Protein AF-0000000086879585 (afdb_homodimer)

Organism: NCBI:txid248903

Solvent-accessible surface area (backbone atoms only — not comparable to full-atom values): 12234 Å² total; per-residue (Å²): 100,74,49,76,57,94,94,43,70,36,31,40,49,79,34,54,56,92,83,23,38,37,38,37,36,29,56,63,88,57,48,73,52,59,85,44,55,82,61,56,32,69,33,63,48,52,43,35,37,41,36,41,42,64,34,88,76,28,33,36,30,20,19,40,34,31,33,90,74,50,67,43,73,68,53,48,51,50,52,53,51,52,58,43,67,73,40,95,57,47,86,77,31,58,60,28,26,21,38,31,25,27,44,78,74,51,72,52,72,40,37,66,80,121,99,74,49,76,56,94,95,44,70,36,33,42,48,79,33,55,56,92,84,24,38,38,38,36,37,29,55,62,88,58,48,72,51,58,86,44,55,83,62,55,33,69,33,64,47,52,42,36,37,41,36,40,42,64,33,89,76,29,33,37,31,20,19,41,34,32,32,91,74,49,66,42,72,69,52,46,49,50,51,54,51,52,58,42,66,73,39,94,57,47,87,77,32,59,61,29,26,21,36,33,24,26,44,79,73,51,71,52,73,40,36,67,80,119

Foldseek 3Di:
DWQDDDPDIFDWDWDDDVQKIKIFTAHPVLADDPVCLQPQHDHTRGFWMWIWADDVQAIEIEIEGECVRVVDPVSVVSVVVVVLVVGPRSVRGHYDYDYYYDHDDDDDDDRNPD/DWQDDDPDIFDWDWDDDVQKIKIFTAHPVQADDPVCLQPQHDHTRGFWMWIWADDVQAIEIEIEGECVRVVDPVSVVSVVVVVLVVGPRSVRGHYDYDYYYDHDDDDDDDRNPD

Sequence (228 aa):
MRFEYQNFSCDVDVFRRDLDIVVRFYDGSREPAEEEIVNLVIADPGYGYLMLKFKGDAALLSGFLDESVFASDEMVEAAIDFIEHLSPYSQSVYMPYHVARFRQTSYVEYNGEYMRFEYQNFSCDVDVFRRDLDIVVRFYDGSREPAEEEIVNLVIADPGYGYLMLKFKGDAALLSGFLDESVFASDEMVEAAIDFIEHLSPYSQSVYMPYHVARFRQTSYVEYNGEY

Secondary structure (DSSP, 8-state):
-EEEETTEEEEEEEEEETTEEEEEEE-GGGSPPGGGTTTT------SEEEEEEEETTEEEEEEEEETTTS-SHHHHHHHHHHHHTT-TTGGGSB--EEEEEEEEEEEEEE-S--/-EEEETTEEEEEEEEEETTEEEEEEE-GGGSPPGGGTTTT------SEEEEEEEETTEEEEEEEEETTTS-SHHHHHHHHHHHHTT-TTGGGSB--EEEEEEEEEEEEEE-S--

Nearest PDB structures (foldseek):
  6qfj-assembly4_D  TM=4.943E-01  e=4.032E-01  Desulfamplus magnetovallimortis
  5cuk-assembly1_A  TM=5.276E-01  e=3.783E-01  Pseudomonas aeruginosa PAO1
  5hok-assembly1_D-2  TM=5.417E-01  e=6.297E-01  Magnetospira sp. QH-2
  5ho5-assembly1_B  TM=5.101E-01  e=9.228E-01  Magnetospira sp. QH-2
  8hhj-assembly1_A  TM=5.065E-01  e=1.536E+00  Neisseria meningitidis

pLDDT: mean 91.63, std 9.18, range [48.09, 98.81]

Structure (mmCIF, N/CA/C/O backbone):
data_AF-0000000086879585-model_v1
#
loop_
_entity.id
_entity.type
_entity.pdbx_description
1 polymer 'Uncharacterized protein'
#
loop_
_atom_site.group_PDB
_atom_site.id
_atom_site.type_symbol
_atom_site.label_atom_id
_atom_site.label_alt_id
_atom_site.label_comp_id
_atom_site.label_asym_id
_atom_site.label_entity_id
_atom_site.label_seq_id
_atom_site.pdbx_PDB_ins_code
_atom_site.Cartn_x
_atom_site.Cartn_y
_atom_site.Cartn_z
_atom_site.occupancy
_atom_site.B_iso_or_equiv
_atom_site.auth_seq_id
_atom_site.auth_comp_id
_atom_site.auth_asym_id
_atom_site.auth_atom_id
_atom_site.pdbx_PDB_model_num
ATOM 1 N N . MET A 1 1 ? -14.367 3 -7.406 1 91.25 1 MET A N 1
ATOM 2 C CA . MET A 1 1 ? -14.617 1.566 -7.531 1 91.25 1 MET A CA 1
ATOM 3 C C . MET A 1 1 ? -14.75 0.915 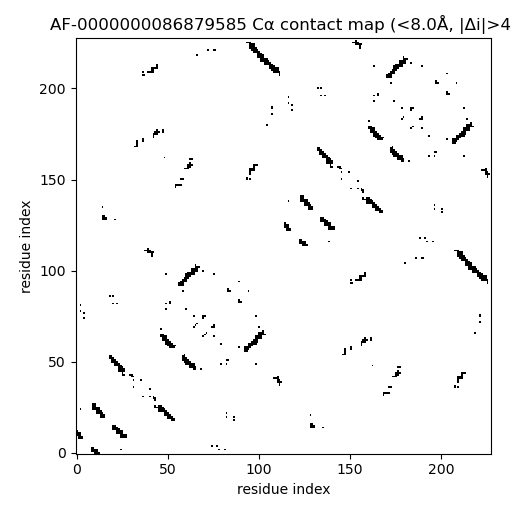-6.156 1 91.25 1 MET A C 1
ATOM 5 O O . MET A 1 1 ? -14.312 1.479 -5.152 1 91.25 1 MET A O 1
ATOM 9 N N . ARG A 1 2 ? -15.484 -0.318 -6.137 1 95.75 2 ARG A N 1
ATOM 10 C CA . ARG A 1 2 ? -15.711 -0.951 -4.844 1 95.75 2 ARG A CA 1
ATOM 11 C C . ARG A 1 2 ? -15.312 -2.422 -4.875 1 95.75 2 ARG A C 1
ATOM 13 O O . ARG A 1 2 ? -15.453 -3.09 -5.902 1 95.75 2 ARG A O 1
ATOM 20 N N . PHE A 1 3 ? -14.711 -2.814 -3.779 1 98 3 PHE A N 1
ATOM 21 C CA . PHE A 1 3 ? -14.5 -4.23 -3.51 1 98 3 PHE A CA 1
ATOM 22 C C . PHE A 1 3 ? -15.617 -4.789 -2.629 1 98 3 PHE A C 1
ATOM 24 O O . PHE A 1 3 ? -15.953 -4.195 -1.601 1 98 3 PHE A O 1
ATOM 31 N N . GLU A 1 4 ? -16.141 -5.867 -3.119 1 97.12 4 GLU A N 1
ATOM 32 C CA . GLU A 1 4 ? -17.219 -6.512 -2.373 1 97.12 4 GLU A CA 1
ATOM 33 C C . GLU A 1 4 ? -16.891 -7.98 -2.096 1 97.12 4 GLU A C 1
ATOM 35 O O . GLU A 1 4 ? -16.391 -8.688 -2.975 1 97.12 4 GLU A O 1
ATOM 40 N N . TYR A 1 5 ? -17.125 -8.344 -0.866 1 97.19 5 TYR A N 1
ATOM 41 C CA . TYR A 1 5 ? -16.984 -9.734 -0.439 1 97.19 5 TYR A CA 1
ATOM 42 C C . TYR A 1 5 ? -18.016 -10.078 0.631 1 97.19 5 TYR A C 1
ATOM 44 O O . TYR A 1 5 ? -17.922 -9.602 1.765 1 97.19 5 TYR A O 1
ATOM 52 N N . GLN A 1 6 ? -19.016 -10.953 0.262 1 95.81 6 GLN A N 1
ATOM 53 C CA . GLN A 1 6 ? -20.125 -11.297 1.146 1 95.81 6 GLN A CA 1
ATOM 54 C C . GLN A 1 6 ? -20.797 -10.039 1.694 1 95.81 6 GLN A C 1
ATOM 56 O O . GLN A 1 6 ? -21.266 -9.195 0.929 1 95.81 6 GLN A O 1
ATOM 61 N N . ASN A 1 7 ? -20.75 -9.695 3.043 1 93.75 7 ASN A N 1
ATOM 62 C CA . ASN A 1 7 ? -21.438 -8.555 3.627 1 93.75 7 ASN A CA 1
ATOM 63 C C . ASN A 1 7 ? -20.484 -7.375 3.844 1 93.75 7 ASN A C 1
ATOM 65 O O . ASN A 1 7 ? -20.844 -6.402 4.516 1 93.75 7 ASN A O 1
ATOM 69 N N . PHE A 1 8 ? -19.391 -7.492 3.332 1 96.69 8 PHE A N 1
ATOM 70 C CA . PHE A 1 8 ? -18.406 -6.422 3.473 1 96.69 8 PHE A CA 1
ATOM 71 C C . PHE A 1 8 ? -18.188 -5.719 2.141 1 96.69 8 PHE A C 1
ATOM 73 O O . PHE A 1 8 ? -18.203 -6.355 1.085 1 96.69 8 PHE A O 1
ATOM 80 N N . SER A 1 9 ? -18.031 -4.457 2.189 1 96.75 9 SER A N 1
ATOM 81 C CA . SER A 1 9 ? -17.641 -3.674 1.021 1 96.75 9 SER A CA 1
ATOM 82 C C . SER A 1 9 ? -16.75 -2.498 1.415 1 96.75 9 SER A C 1
ATOM 84 O O . SER A 1 9 ? -16.875 -1.968 2.521 1 96.75 9 SER A O 1
ATOM 86 N N . CYS A 1 10 ? -15.875 -2.16 0.575 1 97.56 10 CYS A N 1
ATOM 87 C CA . CYS A 1 10 ? -15.039 -0.984 0.81 1 97.56 10 CYS A CA 1
ATOM 88 C C . CYS A 1 10 ? -14.672 -0.306 -0.504 1 97.56 10 CYS A C 1
ATOM 90 O O . CYS A 1 10 ? -14.938 -0.845 -1.581 1 97.56 10 CYS A O 1
ATOM 92 N N . ASP A 1 11 ? -14.195 0.894 -0.412 1 97.69 11 ASP A N 1
ATOM 93 C CA . ASP A 1 11 ? -13.75 1.644 -1.584 1 97.69 11 ASP A CA 1
ATOM 94 C C . ASP A 1 11 ? -12.359 1.195 -2.031 1 97.69 11 ASP A C 1
ATOM 96 O O . ASP A 1 11 ? -11.602 0.64 -1.238 1 97.69 11 ASP A O 1
ATOM 100 N N . VAL A 1 12 ? -12.062 1.389 -3.322 1 97.25 12 VAL A N 1
ATOM 101 C CA . VAL A 1 12 ? -10.773 1.009 -3.881 1 97.25 12 VAL A CA 1
ATOM 102 C C . VAL A 1 12 ? -10.219 2.15 -4.734 1 97.25 12 VAL A C 1
ATOM 104 O O . VAL A 1 12 ? -10.93 2.703 -5.578 1 97.25 12 VAL A O 1
ATOM 107 N N . ASP A 1 13 ? -8.953 2.562 -4.445 1 96.69 13 ASP A N 1
ATOM 108 C CA . ASP A 1 13 ? -8.188 3.404 -5.359 1 96.69 13 ASP A CA 1
ATOM 109 C C . ASP A 1 13 ? -7.32 2.559 -6.285 1 96.69 13 ASP A C 1
ATOM 111 O O . ASP A 1 13 ? -6.641 1.634 -5.836 1 96.69 13 ASP A O 1
ATOM 115 N N . VAL A 1 14 ? -7.359 2.93 -7.551 1 97.25 14 VAL A N 1
ATOM 116 C CA . VAL A 1 14 ? -6.566 2.186 -8.523 1 97.25 14 VAL A CA 1
ATOM 117 C C . VAL A 1 14 ? -5.539 3.111 -9.172 1 97.25 14 VAL A C 1
ATOM 119 O O . VAL A 1 14 ? -5.895 4.176 -9.68 1 97.25 14 VAL A O 1
ATOM 122 N N . PHE A 1 15 ? -4.344 2.703 -9.109 1 97.31 15 PHE A N 1
ATOM 123 C CA . PHE A 1 15 ? -3.246 3.396 -9.773 1 97.31 15 PHE A CA 1
ATOM 124 C C . PHE A 1 15 ? -2.586 2.496 -10.812 1 97.31 15 PHE A C 1
ATOM 126 O O . PHE A 1 15 ? -2.4 1.3 -10.578 1 97.31 15 PHE A O 1
ATOM 133 N N . ARG A 1 16 ? -2.213 3.15 -11.891 1 95.56 16 ARG A N 1
ATOM 134 C CA . ARG A 1 16 ? -1.581 2.381 -12.961 1 95.56 16 ARG A CA 1
ATOM 135 C C . ARG A 1 16 ? -0.298 3.055 -13.43 1 95.56 16 ARG A C 1
ATOM 137 O O . ARG A 1 16 ? -0.222 4.285 -13.492 1 95.56 16 ARG A O 1
ATOM 144 N N . ARG A 1 17 ? 0.687 2.281 -13.742 1 94.81 17 ARG A N 1
ATOM 145 C CA . ARG A 1 17 ? 1.928 2.656 -14.414 1 94.81 17 ARG A CA 1
ATOM 146 C C . ARG A 1 17 ? 2.334 1.604 -15.445 1 94.81 17 ARG A C 1
ATOM 148 O O . ARG A 1 17 ? 2.791 0.518 -15.078 1 94.81 17 ARG A O 1
ATOM 155 N N . ASP A 1 18 ? 2.143 1.931 -16.75 1 92.62 18 ASP A N 1
ATOM 156 C CA . ASP A 1 18 ? 2.275 0.929 -17.797 1 92.62 18 ASP A CA 1
ATOM 157 C C . ASP A 1 18 ? 1.308 -0.232 -17.578 1 92.62 18 ASP A C 1
ATOM 159 O O . ASP A 1 18 ? 0.091 -0.036 -17.547 1 92.62 18 ASP A O 1
ATOM 163 N N . LEU A 1 19 ? 1.854 -1.413 -17.328 1 93.69 19 LEU A N 1
ATOM 164 C CA . LEU A 1 19 ? 0.992 -2.574 -17.125 1 93.69 19 LEU A CA 1
ATOM 165 C C . LEU A 1 19 ? 0.784 -2.842 -15.641 1 93.69 19 LEU A C 1
ATOM 167 O O . LEU A 1 19 ? -0.099 -3.615 -15.258 1 93.69 19 LEU A O 1
ATOM 171 N N . ASP A 1 20 ? 1.552 -2.178 -14.82 1 95.69 20 ASP A N 1
ATOM 172 C CA . ASP A 1 20 ? 1.486 -2.416 -13.383 1 95.69 20 ASP A CA 1
ATOM 173 C C . ASP A 1 20 ? 0.256 -1.751 -12.773 1 95.69 20 ASP A C 1
ATOM 175 O O . ASP A 1 20 ? -0.184 -0.699 -13.234 1 95.69 20 ASP A O 1
ATOM 179 N N . ILE A 1 21 ? -0.26 -2.396 -11.719 1 96.94 21 ILE A N 1
ATOM 180 C CA . ILE A 1 21 ? -1.444 -1.887 -11.039 1 96.94 21 ILE A CA 1
ATOM 181 C C . ILE A 1 21 ? -1.221 -1.909 -9.531 1 96.94 21 ILE A C 1
ATOM 183 O O . ILE A 1 21 ? -0.682 -2.879 -8.992 1 96.94 21 ILE A O 1
ATOM 187 N N . VAL A 1 22 ? -1.564 -0.857 -8.906 1 97.44 22 VAL A N 1
ATOM 188 C CA . VAL A 1 22 ? -1.643 -0.825 -7.453 1 97.44 22 VAL A CA 1
ATOM 189 C C . VAL A 1 22 ? -3.064 -0.477 -7.016 1 97.44 22 VAL A C 1
ATOM 191 O O . VAL A 1 22 ? -3.684 0.437 -7.566 1 97.44 22 VAL A O 1
ATOM 194 N N . VAL A 1 23 ? -3.525 -1.21 -6.027 1 97.69 23 VAL A N 1
ATOM 195 C CA . VAL A 1 23 ? -4.844 -0.909 -5.477 1 97.69 23 VAL A CA 1
ATOM 196 C C . VAL A 1 23 ? -4.73 -0.653 -3.975 1 97.69 23 VAL A C 1
ATOM 198 O O . VAL A 1 23 ? -3.967 -1.329 -3.279 1 97.69 23 VAL A O 1
ATOM 201 N N . ARG A 1 24 ? -5.406 0.315 -3.549 1 97.69 24 ARG A N 1
ATOM 202 C CA . ARG A 1 24 ? -5.574 0.612 -2.129 1 97.69 24 ARG A CA 1
ATOM 203 C C . ARG A 1 24 ? -7.02 0.38 -1.689 1 97.69 24 ARG A C 1
ATOM 205 O O . ARG A 1 24 ? -7.953 0.863 -2.33 1 97.69 24 ARG A O 1
ATOM 212 N N . PHE A 1 25 ? -7.16 -0.385 -0.63 1 98.38 25 PHE A N 1
ATOM 213 C CA . PHE A 1 25 ? -8.469 -0.623 -0.04 1 98.38 25 PHE A CA 1
ATOM 214 C C . PHE A 1 25 ? -8.711 0.312 1.14 1 98.38 25 PHE A C 1
ATOM 216 O O . PHE A 1 25 ? -7.867 0.427 2.029 1 98.38 25 PHE A O 1
ATOM 223 N N . TYR A 1 26 ? -9.891 0.965 1.112 1 97.06 26 TYR A N 1
ATOM 224 C CA . TYR A 1 26 ? -10.125 1.935 2.178 1 97.06 26 TYR A CA 1
ATOM 225 C C . TYR A 1 26 ? -11.609 2.217 2.344 1 97.06 26 TYR A C 1
ATOM 227 O O . TYR A 1 26 ? -12.43 1.772 1.532 1 97.06 26 TYR A O 1
ATOM 235 N N . ASP A 1 27 ? -11.922 2.818 3.406 1 95.25 27 ASP A N 1
ATOM 236 C CA . ASP A 1 27 ? -13.281 3.289 3.654 1 95.25 27 ASP A CA 1
ATOM 237 C C . ASP A 1 27 ? -13.43 4.762 3.275 1 95.25 27 ASP A C 1
ATOM 239 O O . ASP A 1 27 ? -13.031 5.645 4.035 1 95.25 27 ASP A O 1
ATOM 243 N N . GLY A 1 28 ? -14.023 5 2.172 1 91.88 28 GLY A N 1
ATOM 244 C CA . GLY A 1 28 ? -14.188 6.355 1.671 1 91.88 28 GLY A CA 1
ATOM 245 C C . GLY A 1 28 ? -15 7.238 2.598 1 91.88 28 GLY A C 1
ATOM 246 O O . GLY A 1 28 ? -14.852 8.461 2.592 1 91.88 28 GLY A O 1
ATOM 247 N N . SER A 1 29 ? -15.812 6.633 3.342 1 89.75 29 SER A N 1
ATOM 248 C CA . SER A 1 29 ? -16.641 7.41 4.258 1 89.75 29 SER A CA 1
ATOM 249 C C . SER A 1 29 ? -15.812 7.973 5.41 1 89.75 29 SER A C 1
ATOM 251 O O . SER A 1 29 ? -16.25 8.906 6.094 1 89.75 29 SER A O 1
ATOM 253 N N . ARG A 1 30 ? -14.648 7.441 5.617 1 88.25 30 ARG A N 1
ATOM 254 C CA . ARG A 1 30 ? -13.773 7.898 6.691 1 88.25 30 ARG A CA 1
ATOM 255 C C . ARG A 1 30 ? -12.766 8.93 6.184 1 88.25 30 ARG A C 1
ATOM 257 O O . ARG A 1 30 ? -11.969 9.461 6.957 1 88.25 30 ARG A O 1
ATOM 264 N N . GLU A 1 31 ? -12.797 9.102 4.941 1 87.19 31 GLU A N 1
ATOM 265 C CA . GLU A 1 31 ? -11.914 10.117 4.375 1 87.19 31 GLU A CA 1
ATOM 266 C C . GLU A 1 31 ? -12.586 11.492 4.383 1 87.19 31 GLU A C 1
ATOM 268 O O . GLU A 1 31 ? -13.641 11.672 3.773 1 87.19 31 GLU A O 1
ATOM 273 N N . PRO A 1 32 ? -11.93 12.305 5.043 1 84.88 32 PRO A N 1
ATOM 274 C CA . PRO A 1 32 ? -12.539 13.633 5.148 1 84.88 32 PRO A CA 1
ATOM 275 C C . PRO A 1 32 ? -12.641 14.344 3.803 1 84.88 32 PRO A C 1
ATOM 277 O O . PRO A 1 32 ? -11.766 14.188 2.949 1 84.88 32 PRO A O 1
ATOM 280 N N . ALA A 1 33 ? -13.758 15.211 3.738 1 83.25 33 ALA A N 1
ATOM 281 C CA . ALA A 1 33 ? -13.891 16.109 2.594 1 83.25 33 ALA A CA 1
ATOM 282 C C . ALA A 1 33 ? -12.953 17.312 2.725 1 83.25 33 ALA A C 1
ATOM 284 O O . ALA A 1 33 ? -12.414 17.578 3.803 1 83.25 33 ALA A O 1
ATOM 285 N N . GLU A 1 34 ? -12.734 17.859 1.568 1 80.38 34 GLU A N 1
ATOM 286 C CA . GLU A 1 34 ? -11.828 19 1.544 1 80.38 34 GLU A CA 1
ATOM 287 C C . GLU A 1 34 ? -12.156 19.984 2.66 1 80.38 34 GLU A C 1
ATOM 289 O O . GLU A 1 34 ? -11.258 20.438 3.375 1 80.38 34 GLU A O 1
ATOM 294 N N . GLU A 1 35 ? -13.312 20.281 2.859 1 79.25 35 GLU A N 1
ATOM 295 C CA . GLU A 1 35 ? -13.758 21.312 3.799 1 79.25 35 GLU A CA 1
ATOM 296 C C . GLU A 1 35 ? -13.531 20.859 5.242 1 79.25 35 GLU A C 1
ATOM 298 O O . GLU A 1 35 ? -13.484 21.703 6.148 1 79.25 35 GLU A O 1
ATOM 303 N N . GLU A 1 36 ? -13.289 19.594 5.445 1 79.25 36 GLU A N 1
ATOM 304 C CA . GLU A 1 36 ? -13.141 19.062 6.793 1 79.25 36 GLU A CA 1
ATOM 305 C C . GLU A 1 36 ? -11.664 18.953 7.18 1 79.25 36 GLU A C 1
ATOM 307 O O . GLU A 1 36 ? -11.336 18.797 8.359 1 79.25 36 GLU A O 1
ATOM 312 N N . ILE A 1 37 ? -10.812 18.984 6.266 1 76.75 37 ILE A N 1
ATOM 313 C CA . ILE A 1 37 ? -9.398 18.75 6.512 1 76.75 37 ILE A CA 1
ATOM 314 C C . ILE A 1 37 ? -8.82 19.891 7.344 1 76.75 37 ILE A C 1
ATOM 316 O O . ILE A 1 37 ? -7.891 19.672 8.133 1 76.75 37 ILE A O 1
ATOM 320 N N . VAL A 1 38 ? -9.461 20.953 7.512 1 67.56 38 VAL A N 1
ATOM 321 C CA . VAL A 1 38 ? -8.977 22.062 8.312 1 67.56 38 VAL A CA 1
ATOM 322 C C . VAL A 1 38 ? -9.297 21.828 9.781 1 67.56 38 VAL A C 1
ATOM 324 O O . VAL A 1 38 ? -8.758 22.5 10.664 1 67.56 38 VAL A O 1
ATOM 327 N N . ASN A 1 39 ? -9.961 20.719 10.094 1 67.31 39 ASN A N 1
ATOM 328 C CA . ASN A 1 39 ? -10.453 20.469 11.445 1 67.31 39 ASN A CA 1
ATOM 329 C C . ASN A 1 39 ? -9.773 19.25 12.07 1 67.31 39 ASN A C 1
ATOM 331 O O . ASN A 1 39 ? -10.445 18.375 12.617 1 67.31 39 ASN A O 1
ATOM 335 N N . LEU A 1 40 ? -8.609 19.141 12.273 1 65.25 40 LEU A N 1
ATOM 336 C CA . LEU A 1 40 ? -7.898 18.094 12.984 1 65.25 40 LEU A CA 1
ATOM 337 C C . LEU A 1 40 ? -8.297 16.719 12.461 1 65.25 40 LEU A C 1
ATOM 339 O O . LEU A 1 40 ? -8.836 15.891 13.203 1 65.25 40 LEU A O 1
ATOM 343 N N . VAL A 1 41 ? -8.055 16.562 11.398 1 73.5 41 VAL A N 1
ATOM 344 C CA . VAL A 1 41 ? -8.547 15.312 10.805 1 73.5 41 VAL A CA 1
ATOM 345 C C . VAL A 1 41 ? -7.484 14.227 10.93 1 73.5 41 VAL A C 1
ATOM 347 O O . VAL A 1 41 ? -6.293 14.523 11.039 1 73.5 41 VAL A O 1
ATOM 350 N N . ILE A 1 42 ? -8.039 13.031 11.117 1 79.88 42 ILE A N 1
ATOM 351 C CA . ILE A 1 42 ? -7.203 11.836 11.055 1 79.88 42 ILE A CA 1
ATOM 352 C C . ILE A 1 42 ? -7.277 11.227 9.656 1 79.88 42 ILE A C 1
ATOM 354 O O . ILE A 1 42 ? -8.359 10.891 9.172 1 79.88 42 ILE A O 1
ATOM 358 N N . ALA A 1 43 ? -6.156 11.328 9.023 1 87.31 43 ALA A N 1
ATOM 359 C CA . ALA A 1 43 ? -6.09 10.641 7.734 1 87.31 43 ALA A CA 1
ATOM 360 C C . ALA A 1 43 ? -6.199 9.125 7.918 1 87.31 43 ALA A C 1
ATOM 362 O O . ALA A 1 43 ? -5.438 8.531 8.68 1 87.31 43 ALA A O 1
ATOM 363 N N . ASP A 1 44 ? -7.168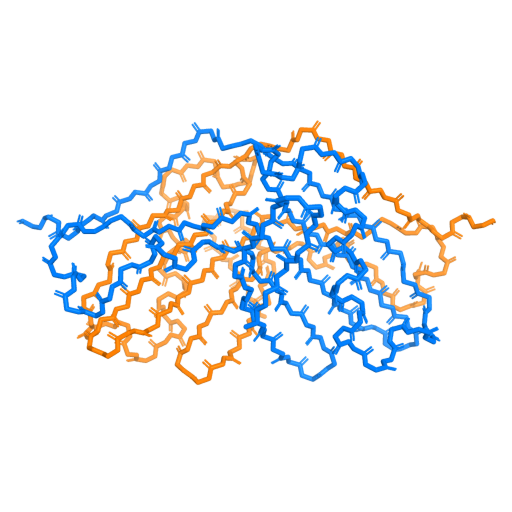 8.508 7.273 1 88.56 44 ASP A N 1
ATOM 364 C CA . ASP A 1 44 ? -7.371 7.066 7.367 1 88.56 44 ASP A CA 1
ATOM 365 C C . ASP A 1 44 ? -6.426 6.316 6.426 1 88.56 44 ASP A C 1
ATOM 367 O O . ASP A 1 44 ? -6.48 6.5 5.211 1 88.56 44 ASP A O 1
ATOM 371 N N . PRO A 1 45 ? -5.582 5.469 6.988 1 93.56 45 PRO A N 1
ATOM 372 C CA . PRO A 1 45 ? -4.641 4.758 6.117 1 93.56 45 PRO A CA 1
ATOM 373 C C . PRO A 1 45 ? -5.316 3.678 5.277 1 93.56 45 PRO A C 1
ATOM 375 O O . PRO A 1 45 ? -4.719 3.166 4.328 1 93.56 45 PRO A O 1
ATOM 378 N N . GLY A 1 46 ? -6.559 3.346 5.625 1 96.31 46 GLY A N 1
ATOM 379 C CA . GLY A 1 46 ? -7.254 2.307 4.887 1 96.31 46 GLY A CA 1
ATOM 380 C C . GLY A 1 46 ? -6.992 0.912 5.426 1 96.31 46 GLY A C 1
ATOM 381 O O . GLY A 1 46 ? -6.797 0.732 6.629 1 96.31 46 GLY A O 1
ATOM 382 N N . TYR A 1 47 ? -7.109 -0.051 4.445 1 98.19 47 TYR A N 1
ATOM 383 C CA . TYR A 1 47 ? -7.086 -1.441 4.887 1 98.19 47 TYR A CA 1
ATOM 384 C C . TYR A 1 47 ? -5.902 -2.18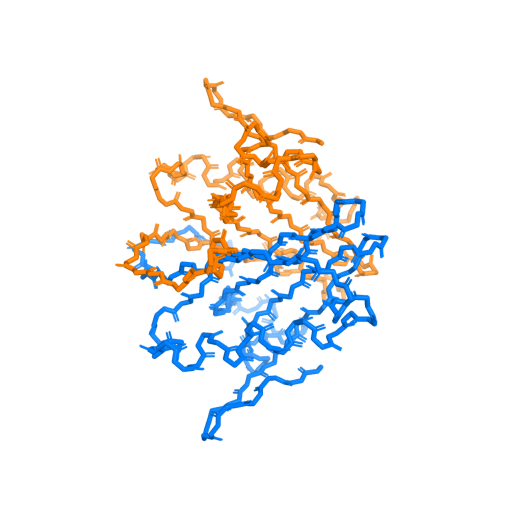8 4.281 1 98.19 47 TYR A C 1
ATOM 386 O O . TYR A 1 47 ? -5.75 -3.393 4.488 1 98.19 47 TYR A O 1
ATOM 394 N N . GLY A 1 48 ? -5.129 -1.526 3.514 1 98.12 48 GLY A N 1
ATOM 395 C CA . GLY A 1 48 ? -3.998 -2.182 2.877 1 98.12 48 GLY A CA 1
ATOM 396 C C . GLY A 1 48 ? -3.943 -1.952 1.378 1 98.12 48 GLY A C 1
ATOM 397 O O . GLY A 1 48 ? -4.648 -1.09 0.85 1 98.12 48 GLY A O 1
ATOM 398 N N . TYR A 1 49 ? -3.018 -2.664 0.751 1 98.19 49 TYR A N 1
ATOM 399 C CA . TYR A 1 49 ? -2.842 -2.484 -0.686 1 98.19 49 TYR A CA 1
ATOM 400 C C . TYR A 1 49 ? -2.365 -3.775 -1.342 1 98.19 49 TYR A C 1
ATOM 402 O O . TYR A 1 49 ? -1.824 -4.656 -0.67 1 98.19 49 TYR A O 1
ATOM 410 N N . LEU A 1 50 ? -2.547 -3.873 -2.572 1 98.31 50 LEU A N 1
ATOM 411 C CA . LEU A 1 50 ? -2 -4.922 -3.426 1 98.31 50 LEU A CA 1
ATOM 412 C C . LEU A 1 50 ? -1.326 -4.324 -4.656 1 98.31 50 LEU A C 1
ATOM 414 O O . LEU A 1 50 ? -1.769 -3.297 -5.176 1 98.31 50 LEU A O 1
ATOM 418 N N . MET A 1 51 ? -0.286 -4.988 -5.086 1 97.19 51 MET A N 1
ATOM 419 C CA . MET A 1 51 ? 0.435 -4.574 -6.285 1 97.19 51 MET A CA 1
ATOM 420 C C . MET A 1 51 ? 0.56 -5.734 -7.273 1 97.19 51 MET A C 1
ATOM 422 O O . MET A 1 51 ? 0.956 -6.836 -6.895 1 97.19 51 MET A O 1
ATOM 426 N N . LEU A 1 52 ? 0.11 -5.484 -8.438 1 96.25 52 LEU A N 1
ATOM 427 C CA . LEU A 1 52 ? 0.349 -6.367 -9.578 1 96.25 52 LEU A CA 1
ATOM 428 C C . LEU A 1 52 ? 1.446 -5.809 -10.477 1 96.25 52 LEU A C 1
ATOM 430 O O . LEU A 1 52 ? 1.262 -4.77 -11.109 1 96.25 52 LEU A O 1
ATOM 434 N N . LYS A 1 53 ? 2.564 -6.469 -10.539 1 93.62 53 LYS A N 1
ATOM 435 C CA . LYS A 1 53 ? 3.729 -6.012 -11.297 1 93.62 53 LYS A CA 1
ATOM 436 C C . LYS A 1 53 ? 4.047 -6.973 -12.438 1 93.62 53 LYS A C 1
ATOM 438 O O . LYS A 1 53 ? 4.359 -8.141 -12.211 1 93.62 53 LYS A O 1
ATOM 443 N N . PHE A 1 54 ? 4.043 -6.488 -13.617 1 92.5 54 PHE A N 1
ATOM 444 C CA . PHE A 1 54 ? 4.316 -7.32 -14.781 1 92.5 54 PHE A CA 1
ATOM 445 C C . PHE A 1 54 ? 5.805 -7.344 -15.094 1 92.5 54 PHE A C 1
ATOM 447 O O . PHE A 1 54 ? 6.484 -6.32 -14.992 1 92.5 54 PHE A O 1
ATOM 454 N N . LYS A 1 55 ? 6.215 -8.422 -15.352 1 89.75 55 LYS A N 1
ATOM 455 C CA . LYS A 1 55 ? 7.586 -8.68 -15.773 1 89.75 55 LYS A CA 1
ATOM 456 C C . LYS A 1 55 ? 7.621 -9.555 -17.016 1 89.75 55 LYS A C 1
ATOM 458 O O . LYS A 1 55 ? 7.742 -10.781 -16.922 1 89.75 55 LYS A O 1
ATOM 463 N N . GLY A 1 56 ? 7.66 -8.914 -18.203 1 85.12 56 GLY A N 1
ATOM 464 C CA . GLY A 1 56 ? 7.574 -9.688 -19.438 1 85.12 56 GLY A CA 1
ATOM 465 C C . GLY A 1 56 ? 6.289 -10.484 -19.547 1 85.12 56 GLY A C 1
ATOM 466 O O . GLY A 1 56 ? 5.195 -9.922 -19.453 1 85.12 56 GLY A O 1
ATOM 467 N N . ASP A 1 57 ? 6.469 -11.836 -19.625 1 84.75 57 ASP A N 1
ATOM 468 C CA . ASP A 1 57 ? 5.312 -12.719 -19.781 1 84.75 57 ASP A CA 1
ATOM 469 C C . ASP A 1 57 ? 4.852 -13.266 -18.438 1 84.75 57 ASP A C 1
ATOM 471 O O . ASP A 1 57 ? 4.117 -14.258 -18.391 1 84.75 57 ASP A O 1
ATOM 475 N N . ALA A 1 58 ? 5.328 -12.664 -17.438 1 89 58 ALA A N 1
ATOM 476 C CA . ALA A 1 58 ? 4.91 -13.047 -16.078 1 89 58 ALA A CA 1
ATOM 477 C C . ALA A 1 58 ? 4.523 -11.82 -15.266 1 89 58 ALA A C 1
ATOM 479 O O . ALA A 1 58 ? 4.664 -10.688 -15.727 1 89 58 ALA A O 1
ATOM 480 N N . ALA A 1 59 ? 3.955 -12.094 -14.164 1 91.62 59 ALA A N 1
ATOM 481 C CA . ALA A 1 59 ? 3.615 -11.023 -13.234 1 91.62 59 ALA A CA 1
ATOM 482 C C . ALA A 1 59 ? 3.762 -11.484 -11.789 1 91.62 59 ALA A C 1
ATOM 484 O O . ALA A 1 59 ? 3.773 -12.688 -11.508 1 91.62 59 ALA A O 1
ATOM 485 N N . LEU A 1 60 ? 3.996 -10.562 -10.938 1 93.44 60 LEU A N 1
ATOM 486 C CA . LEU A 1 60 ? 4.035 -10.797 -9.5 1 93.44 60 LEU A CA 1
ATOM 487 C C . LEU A 1 60 ? 2.943 -10.008 -8.789 1 93.44 60 LEU A C 1
ATOM 489 O O . LEU A 1 60 ? 2.771 -8.812 -9.039 1 93.44 60 LEU A O 1
ATOM 493 N N . LEU A 1 61 ? 2.172 -10.719 -7.961 1 95.25 61 LEU A N 1
ATOM 494 C CA . LEU A 1 61 ? 1.166 -10.055 -7.141 1 95.25 61 LEU A CA 1
ATOM 495 C C . LEU A 1 61 ? 1.527 -10.141 -5.664 1 95.25 61 LEU A C 1
ATOM 497 O O . LEU A 1 61 ? 1.814 -11.227 -5.152 1 95.25 61 LEU A O 1
ATOM 501 N N . SER A 1 62 ? 1.628 -9.023 -5.016 1 96.62 62 SER A N 1
ATOM 502 C CA . SER A 1 62 ? 1.975 -8.992 -3.598 1 96.62 62 SER A CA 1
ATOM 503 C C . SER A 1 62 ? 1.34 -7.789 -2.902 1 96.62 62 SER A C 1
ATOM 505 O O . SER A 1 62 ? 0.729 -6.941 -3.553 1 96.62 62 SER A O 1
ATOM 507 N N . GLY A 1 63 ? 1.396 -7.812 -1.591 1 97.94 63 GLY A N 1
ATOM 508 C CA . GLY A 1 63 ? 0.883 -6.684 -0.829 1 97.94 63 GLY A CA 1
ATOM 509 C C . GLY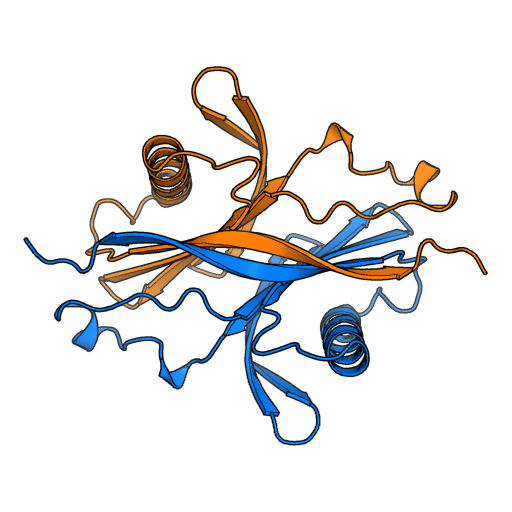 A 1 63 ? 0.551 -7.035 0.608 1 97.94 63 GLY A C 1
ATOM 510 O O . GLY A 1 63 ? 0.891 -8.125 1.081 1 97.94 63 GLY A O 1
ATOM 511 N N . PHE A 1 64 ? -0.015 -6.059 1.305 1 98.69 64 PHE A N 1
ATOM 512 C CA . PHE A 1 64 ? -0.386 -6.172 2.711 1 98.69 64 PHE A CA 1
ATOM 513 C C . PHE A 1 64 ? -1.853 -5.809 2.914 1 98.69 64 PHE A C 1
ATOM 515 O O . PHE A 1 64 ? -2.322 -4.793 2.402 1 98.69 64 PHE A O 1
ATOM 522 N N . LEU A 1 65 ? -2.504 -6.629 3.676 1 98.81 65 LEU A N 1
ATOM 523 C CA . LEU A 1 65 ? -3.898 -6.363 4.008 1 98.81 65 LEU A CA 1
ATOM 524 C C . LEU A 1 65 ? -4.125 -6.438 5.512 1 98.81 65 LEU A C 1
ATOM 526 O O . LEU A 1 65 ? -3.6 -7.332 6.18 1 98.81 65 LEU A O 1
ATOM 530 N N . ASP A 1 66 ? -4.852 -5.523 6.031 1 98.62 66 ASP A N 1
ATOM 531 C CA . ASP A 1 66 ? -5.168 -5.465 7.457 1 98.62 66 ASP A CA 1
ATOM 532 C C . ASP A 1 66 ? -5.988 -6.676 7.887 1 98.62 66 ASP A C 1
ATOM 534 O O . ASP A 1 66 ? -7.094 -6.895 7.387 1 98.62 66 ASP A O 1
ATOM 538 N N . GLU A 1 67 ? -5.52 -7.348 8.836 1 98.31 67 GLU A N 1
ATOM 539 C CA . GLU A 1 67 ? -6.148 -8.609 9.227 1 98.31 67 GLU A CA 1
ATOM 540 C C . GLU A 1 67 ? -7.488 -8.367 9.914 1 98.31 67 GLU A C 1
ATOM 542 O O . GLU A 1 67 ? -8.312 -9.273 10.008 1 98.31 67 GLU A O 1
ATOM 547 N N . SER A 1 68 ? -7.688 -7.152 10.477 1 97.38 68 SER A N 1
ATOM 548 C CA . SER A 1 68 ? -8.953 -6.848 11.133 1 97.38 68 SER A CA 1
ATOM 549 C C . SER A 1 68 ? -10.094 -6.766 10.125 1 97.38 68 SER A C 1
ATOM 551 O O . SER A 1 68 ? -11.258 -6.938 10.484 1 97.38 68 SER A O 1
ATOM 553 N N . VAL A 1 69 ? -9.766 -6.516 8.945 1 97.44 69 VAL A N 1
ATOM 554 C CA . VAL A 1 69 ? -10.758 -6.418 7.879 1 97.44 69 VAL A CA 1
ATOM 555 C C . VAL A 1 69 ? -10.695 -7.664 7 1 97.44 69 VAL A C 1
ATOM 557 O O . VAL A 1 69 ? -11.703 -8.352 6.812 1 97.44 69 VAL A O 1
ATOM 560 N N . PHE A 1 70 ? -9.555 -7.906 6.492 1 98.25 70 PHE A N 1
ATOM 561 C CA . PHE A 1 70 ? -9.328 -9.102 5.68 1 98.25 70 PHE A CA 1
ATOM 562 C C . PHE A 1 70 ? -8.977 -10.297 6.559 1 98.25 70 PHE A C 1
ATOM 564 O O . PHE A 1 70 ? -7.852 -10.797 6.5 1 98.25 70 PHE A O 1
ATOM 571 N N . ALA A 1 71 ? -9.922 -10.836 7.164 1 96.44 71 ALA A N 1
ATOM 572 C CA . ALA A 1 71 ? -9.727 -11.742 8.297 1 96.44 71 ALA A CA 1
ATOM 573 C C . ALA A 1 71 ? -9.578 -13.18 7.828 1 96.44 71 ALA A C 1
ATOM 575 O O . ALA A 1 71 ? -9.008 -14.016 8.539 1 96.44 71 ALA A O 1
ATOM 576 N N . SER A 1 72 ? -10.07 -13.508 6.66 1 97.12 72 SER A N 1
ATOM 577 C CA . SER A 1 72 ? -10.023 -14.891 6.203 1 97.12 72 SER A CA 1
ATOM 578 C C . SER A 1 72 ? -9.211 -15.031 4.926 1 97.12 72 SER A C 1
ATOM 580 O O . SER A 1 72 ? -9.086 -14.078 4.152 1 97.12 72 SER A O 1
ATOM 582 N N . ASP A 1 73 ? -8.672 -16.281 4.758 1 97.81 73 ASP A N 1
ATOM 583 C CA . ASP A 1 73 ? -7.941 -16.578 3.525 1 97.81 73 ASP A CA 1
ATOM 584 C C . ASP A 1 73 ? -8.836 -16.359 2.303 1 97.81 73 ASP A C 1
ATOM 586 O O . ASP A 1 73 ? -8.375 -15.875 1.269 1 97.81 73 ASP A O 1
ATOM 590 N N . GLU A 1 74 ? -10.133 -16.719 2.447 1 97.94 74 GLU A N 1
ATOM 591 C CA . GLU A 1 74 ? -11.07 -16.578 1.339 1 97.94 74 GLU A CA 1
ATOM 592 C C . GLU A 1 74 ? -11.234 -15.125 0.929 1 97.94 74 GLU A C 1
ATOM 594 O O . GLU A 1 74 ? -11.336 -14.812 -0.26 1 97.94 74 GLU A O 1
ATOM 599 N N . MET A 1 75 ? -11.297 -14.25 1.885 1 98.19 75 MET A N 1
ATOM 600 C CA . MET A 1 75 ? -11.43 -12.836 1.566 1 98.19 75 MET A CA 1
ATOM 601 C C . MET A 1 75 ? -10.172 -12.305 0.892 1 98.19 75 MET A C 1
ATOM 603 O O . MET A 1 75 ? -10.25 -11.484 -0.027 1 98.19 75 MET A O 1
ATOM 607 N N . VAL A 1 76 ? -8.984 -12.734 1.374 1 98.38 76 VAL A N 1
ATOM 608 C CA . VAL A 1 76 ? -7.727 -12.344 0.75 1 98.38 76 VAL A CA 1
ATOM 609 C C . VAL A 1 76 ? -7.691 -12.836 -0.697 1 98.38 76 VAL A C 1
ATOM 611 O O . VAL A 1 76 ? -7.309 -12.086 -1.601 1 98.38 76 VAL A O 1
ATOM 614 N N . GLU A 1 77 ? -8.125 -14.031 -0.922 1 97.81 77 GLU A N 1
ATOM 615 C CA . GLU A 1 77 ? -8.188 -14.578 -2.273 1 97.81 77 GLU A CA 1
ATOM 616 C C . GLU A 1 77 ? -9.141 -13.781 -3.154 1 97.81 77 GLU A C 1
ATOM 618 O O . GLU A 1 77 ? -8.875 -13.57 -4.336 1 97.81 77 GLU A O 1
ATOM 623 N N . ALA A 1 78 ? -10.266 -13.391 -2.572 1 98.12 78 ALA A N 1
ATOM 624 C CA . ALA A 1 78 ? -11.203 -12.555 -3.311 1 98.12 78 ALA A CA 1
ATOM 625 C C . ALA A 1 78 ? -10.555 -11.234 -3.719 1 98.12 78 ALA A C 1
ATOM 627 O O . ALA A 1 78 ? -10.812 -10.719 -4.812 1 98.12 78 ALA A O 1
ATOM 628 N N . ALA A 1 79 ? -9.797 -10.633 -2.838 1 98.25 79 ALA A N 1
ATOM 629 C CA . ALA A 1 79 ? -9.07 -9.398 -3.152 1 98.25 79 ALA A CA 1
ATOM 630 C C . ALA A 1 79 ? -8.07 -9.625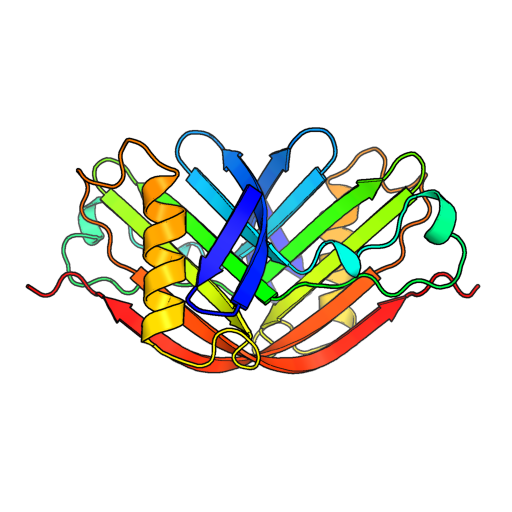 -4.277 1 98.25 79 ALA A C 1
ATOM 632 O O . ALA A 1 79 ? -7.906 -8.773 -5.156 1 98.25 79 ALA A O 1
ATOM 633 N N . ILE A 1 80 ? -7.336 -10.781 -4.27 1 97.06 80 ILE A N 1
ATOM 634 C CA . ILE A 1 80 ? -6.391 -11.148 -5.316 1 97.06 80 ILE A CA 1
ATOM 635 C C . ILE A 1 80 ? -7.117 -11.258 -6.652 1 97.06 80 ILE A C 1
ATOM 637 O O . ILE A 1 80 ? -6.668 -10.703 -7.656 1 97.06 80 ILE A O 1
ATOM 641 N N . ASP A 1 81 ? -8.266 -11.922 -6.602 1 95.88 81 ASP A N 1
ATOM 642 C CA . ASP A 1 81 ? -9.078 -12.039 -7.809 1 95.88 81 ASP A CA 1
ATOM 643 C C . ASP A 1 81 ? -9.508 -10.664 -8.32 1 95.88 81 ASP A C 1
ATOM 645 O O . ASP A 1 81 ? -9.539 -10.43 -9.531 1 95.88 81 ASP A O 1
ATOM 649 N N . PHE A 1 82 ? -9.836 -9.82 -7.422 1 97.25 82 PHE A N 1
ATOM 650 C CA . PHE A 1 82 ? -10.305 -8.477 -7.75 1 97.25 82 PHE A CA 1
ATOM 651 C C . PHE A 1 82 ? -9.266 -7.73 -8.57 1 97.25 82 PHE A C 1
ATOM 653 O O . PHE A 1 82 ? -9.57 -7.203 -9.648 1 97.25 82 PHE A O 1
ATOM 660 N N . ILE A 1 83 ? -8.008 -7.676 -8.062 1 97.06 83 ILE A N 1
ATOM 661 C CA . ILE A 1 83 ? -6.969 -6.918 -8.758 1 97.06 83 ILE A CA 1
ATOM 662 C C . ILE A 1 83 ? -6.598 -7.617 -10.062 1 97.06 83 ILE A C 1
ATOM 664 O O . ILE A 1 83 ? -6.297 -6.961 -11.062 1 97.06 83 ILE A O 1
ATOM 668 N N . GLU A 1 84 ? -6.609 -8.906 -10.078 1 94.44 84 GLU A N 1
ATOM 669 C CA . GLU A 1 84 ? -6.316 -9.656 -11.297 1 94.44 84 GLU A CA 1
ATOM 670 C C . GLU A 1 84 ? -7.285 -9.281 -12.414 1 94.44 84 GLU A C 1
ATOM 672 O O . GLU A 1 84 ? -6.887 -9.188 -13.578 1 94.44 84 GLU A O 1
ATOM 677 N N . HIS A 1 85 ? -8.438 -9.023 -12.055 1 94.44 85 HIS A N 1
ATOM 678 C CA . HIS A 1 85 ? -9.469 -8.75 -13.039 1 94.44 85 HIS A CA 1
ATOM 679 C C . HIS A 1 85 ? -9.359 -7.324 -13.57 1 94.44 85 HIS A C 1
ATOM 681 O O . HIS A 1 85 ? -9.992 -6.977 -14.57 1 94.44 85 HIS A O 1
ATOM 687 N N . LEU A 1 86 ? -8.633 -6.531 -12.891 1 94.69 86 LEU A N 1
ATOM 688 C CA . LEU A 1 86 ? -8.43 -5.164 -13.359 1 94.69 86 LEU A CA 1
ATOM 689 C C . LEU A 1 86 ? -7.496 -5.137 -14.562 1 94.69 86 LEU A C 1
ATOM 691 O O . LEU A 1 86 ? -7.41 -4.129 -15.266 1 94.69 86 LEU A O 1
ATOM 695 N N . SER A 1 87 ? -6.727 -6.18 -14.75 1 91.31 87 SER A N 1
ATOM 696 C CA . SER A 1 87 ? -5.789 -6.254 -15.867 1 91.31 87 SER A CA 1
ATOM 697 C C . SER A 1 87 ? -6.312 -7.172 -16.969 1 91.31 87 SER A C 1
ATOM 699 O O . SER A 1 87 ? -6.645 -8.328 -16.719 1 91.31 87 SER A O 1
ATOM 701 N N . PRO A 1 88 ? -6.352 -6.738 -18.156 1 85.88 88 PRO A N 1
ATOM 702 C CA . PRO A 1 88 ? -6.742 -7.625 -19.266 1 85.88 88 PRO A CA 1
ATOM 703 C C . PRO A 1 88 ? -5.691 -8.695 -19.562 1 85.88 88 PRO A C 1
ATOM 705 O O . PRO A 1 88 ? -5.973 -9.656 -20.281 1 85.88 88 PRO A O 1
ATOM 708 N N . TYR A 1 89 ? -4.516 -8.664 -18.938 1 85.75 89 TYR A N 1
ATOM 709 C CA . TYR A 1 89 ? -3.404 -9.547 -19.281 1 85.75 89 TYR A CA 1
ATOM 710 C C . TYR A 1 89 ? -3.189 -10.602 -18.203 1 85.75 89 TYR A C 1
ATOM 712 O O . TYR A 1 89 ? -2.443 -11.562 -18.406 1 85.75 89 TYR A O 1
ATOM 720 N N . SER A 1 90 ? -3.832 -10.414 -17.141 1 80.94 90 SER A N 1
ATOM 721 C CA . SER A 1 90 ? -3.529 -11.234 -15.969 1 80.94 90 SER A CA 1
ATOM 722 C C . SER A 1 90 ? -3.904 -12.688 -16.203 1 80.94 90 SER A C 1
ATOM 724 O O . SER A 1 90 ? -3.279 -13.594 -15.648 1 80.94 90 SER A O 1
ATOM 726 N N . GLN A 1 91 ? -4.852 -12.945 -17.016 1 78.62 91 GLN A N 1
ATOM 727 C CA . GLN A 1 91 ? -5.324 -14.312 -17.219 1 78.62 91 GLN A CA 1
ATOM 728 C C . GLN A 1 91 ? -4.387 -15.086 -18.141 1 78.62 91 GLN A C 1
ATOM 730 O O . GLN A 1 91 ? -4.43 -16.312 -18.188 1 78.62 91 GLN A O 1
ATOM 735 N N . SER A 1 92 ? -3.486 -14.461 -18.641 1 78.25 92 SER A N 1
ATOM 736 C CA . SER A 1 92 ? -2.648 -15.117 -19.641 1 78.25 92 SER A CA 1
ATOM 737 C C . SER A 1 92 ? -1.209 -15.25 -19.156 1 78.25 92 SER A C 1
ATOM 739 O O . SER A 1 92 ? -0.336 -15.703 -19.891 1 78.25 92 SER A O 1
ATOM 741 N N . VAL A 1 93 ? -1.053 -14.883 -17.984 1 81.62 93 VAL A N 1
ATOM 742 C CA . VAL A 1 93 ? 0.338 -14.883 -17.547 1 81.62 93 VAL A CA 1
ATOM 743 C C . VAL A 1 93 ? 0.47 -15.695 -16.25 1 81.62 93 VAL A C 1
ATOM 745 O O . VAL A 1 93 ? -0.489 -15.82 -15.492 1 81.62 93 VAL A O 1
ATOM 748 N N . TYR A 1 94 ? 1.672 -16.297 -16.141 1 86.12 94 TYR A N 1
ATOM 749 C CA . TYR A 1 94 ? 2.031 -16.891 -14.859 1 86.12 94 TYR A CA 1
ATOM 750 C C . TYR A 1 94 ? 2.188 -15.828 -13.773 1 86.12 94 TYR A C 1
ATOM 752 O O . TYR A 1 94 ? 2.934 -14.867 -13.945 1 86.12 94 TYR A O 1
ATOM 760 N N . MET A 1 95 ? 1.391 -16.031 -12.633 1 89.81 95 MET A N 1
ATOM 761 C CA . MET A 1 95 ? 1.379 -14.961 -11.648 1 89.81 95 MET A CA 1
ATOM 762 C C . MET A 1 95 ? 1.434 -15.523 -10.234 1 89.81 95 MET A C 1
ATOM 764 O O . MET A 1 95 ? 0.396 -15.711 -9.594 1 89.81 95 MET A O 1
ATOM 768 N N . PRO A 1 96 ? 2.627 -15.852 -9.742 1 91.38 96 PRO A N 1
ATOM 769 C CA . PRO A 1 96 ? 2.73 -16.125 -8.305 1 91.38 96 PRO A CA 1
ATOM 770 C C . PRO A 1 96 ? 2.301 -14.938 -7.449 1 91.38 96 PRO A C 1
ATOM 772 O O . PRO A 1 96 ? 2.332 -13.789 -7.914 1 91.38 96 PRO A O 1
ATOM 775 N N . TYR A 1 97 ? 1.849 -15.297 -6.23 1 93.5 97 TYR A N 1
ATOM 776 C CA . TYR A 1 97 ? 1.458 -14.195 -5.359 1 93.5 97 TYR A CA 1
ATOM 777 C C . TYR A 1 97 ? 1.813 -14.492 -3.908 1 93.5 97 TYR A C 1
ATOM 779 O O . TYR A 1 97 ? 1.952 -15.656 -3.525 1 93.5 97 TYR A O 1
ATOM 787 N N . HIS A 1 98 ? 2.1 -13.523 -3.184 1 95.12 98 HIS A N 1
ATOM 788 C CA . HIS A 1 98 ? 2.277 -13.531 -1.735 1 95.12 98 HIS A CA 1
ATOM 789 C C . HIS A 1 98 ? 1.631 -12.305 -1.094 1 95.12 98 HIS A C 1
ATOM 791 O O . HIS A 1 98 ? 2.164 -11.195 -1.185 1 95.12 98 HIS A O 1
ATOM 797 N N . VAL A 1 99 ? 0.541 -12.492 -0.398 1 97.69 99 VAL A N 1
ATOM 798 C CA . VAL A 1 99 ? -0.18 -11.422 0.28 1 97.69 99 VAL A CA 1
ATOM 799 C C . VAL A 1 99 ? -0.145 -11.648 1.789 1 97.69 99 VAL A C 1
ATOM 801 O O . VAL A 1 99 ? -0.636 -12.664 2.283 1 97.69 99 VAL A O 1
ATOM 804 N N . ALA A 1 100 ? 0.443 -10.711 2.449 1 98.12 100 ALA A N 1
ATOM 805 C CA . ALA A 1 100 ? 0.57 -10.812 3.9 1 98.12 100 ALA A CA 1
ATOM 806 C C . ALA A 1 100 ? -0.536 -10.031 4.605 1 98.12 100 ALA A C 1
ATOM 808 O O . ALA A 1 100 ? -0.905 -8.938 4.172 1 98.12 100 ALA A O 1
ATOM 809 N N . ARG A 1 101 ? -1.037 -10.641 5.664 1 98.62 101 ARG A N 1
ATOM 810 C CA . ARG A 1 101 ? -1.896 -9.898 6.582 1 98.62 101 ARG A CA 1
ATOM 811 C C . ARG A 1 101 ? -1.081 -9.281 7.711 1 98.62 101 ARG A C 1
ATOM 813 O O . ARG A 1 101 ? 0 -9.766 8.047 1 98.62 101 ARG A O 1
ATOM 820 N N . PHE A 1 102 ? -1.648 -8.203 8.203 1 98.69 102 PHE A N 1
ATOM 821 C CA . PHE A 1 102 ? -0.877 -7.512 9.234 1 98.69 102 PHE A CA 1
ATOM 822 C C . PHE A 1 102 ? -1.792 -6.969 10.32 1 98.69 102 PHE A C 1
ATOM 824 O O . PHE A 1 102 ? -3.004 -6.855 10.125 1 98.69 102 PHE A O 1
ATOM 831 N N . ARG A 1 103 ? -1.191 -6.703 11.422 1 98.19 103 ARG A N 1
ATOM 832 C CA . ARG A 1 103 ? -1.804 -5.949 12.516 1 98.19 103 ARG A CA 1
ATOM 833 C C . ARG A 1 103 ? -1.066 -4.637 12.75 1 98.19 103 ARG A C 1
ATOM 835 O O . ARG A 1 103 ? 0.166 -4.598 12.742 1 98.19 103 ARG A O 1
ATOM 842 N N . GLN A 1 104 ? -1.804 -3.607 12.969 1 97.56 104 GLN A N 1
ATOM 843 C CA . GLN A 1 104 ? -1.21 -2.311 13.273 1 97.56 104 GLN A CA 1
ATOM 844 C C . GLN A 1 104 ? -0.602 -2.305 14.68 1 97.56 104 GLN A C 1
ATOM 846 O O . GLN A 1 104 ? -1.188 -2.846 15.617 1 97.56 104 GLN A O 1
ATOM 851 N N . THR A 1 105 ? 0.509 -1.656 14.836 1 97.62 105 THR A N 1
ATOM 852 C CA . THR A 1 105 ? 1.204 -1.697 16.125 1 97.62 105 THR A CA 1
ATOM 853 C C . THR A 1 105 ? 1.344 -0.294 16.703 1 97.62 105 THR A C 1
ATOM 855 O O . THR A 1 105 ? 1.251 -0.111 17.922 1 97.62 105 THR A O 1
ATOM 858 N N . SER A 1 106 ? 1.726 0.693 15.945 1 96.5 106 SER A N 1
ATOM 859 C CA . SER A 1 106 ? 1.895 2.094 16.312 1 96.5 106 SER A CA 1
ATOM 860 C C . SER A 1 106 ? 1.641 3.02 15.133 1 96.5 106 SER A C 1
ATOM 862 O O . SER A 1 106 ? 1.258 2.562 14.055 1 96.5 106 SER A O 1
ATOM 864 N N . TYR A 1 107 ? 1.725 4.316 15.445 1 96.31 107 TYR A N 1
ATOM 865 C CA . TYR A 1 107 ? 1.525 5.258 14.352 1 96.31 107 TYR A CA 1
ATOM 866 C C . TYR A 1 107 ? 2.242 6.574 14.625 1 96.31 107 TYR A C 1
ATOM 868 O O . TYR A 1 107 ? 2.602 6.867 15.766 1 96.31 107 TYR A O 1
ATOM 876 N N . VAL A 1 108 ? 2.533 7.246 13.555 1 95.81 108 VAL A N 1
ATOM 877 C CA . VAL A 1 108 ? 2.965 8.641 13.539 1 95.81 108 VAL A CA 1
ATOM 878 C C . VAL A 1 108 ? 1.895 9.5 12.875 1 95.81 108 VAL A C 1
ATOM 880 O O . VAL A 1 108 ? 1.405 9.172 11.797 1 95.81 108 VAL A O 1
ATOM 883 N N . GLU A 1 109 ? 1.478 10.562 13.617 1 93.62 109 GLU A N 1
ATOM 884 C CA . GLU A 1 109 ? 0.345 11.312 13.086 1 93.62 109 GLU A CA 1
ATOM 885 C C . GLU A 1 109 ? 0.514 12.812 13.336 1 93.62 109 GLU A C 1
ATOM 887 O O . GLU A 1 109 ? 1.198 13.219 14.273 1 93.62 109 GLU A O 1
ATOM 892 N N . TYR A 1 110 ? 0.09 13.523 12.398 1 89.88 110 TYR A N 1
ATOM 893 C CA . TYR A 1 110 ? -0.095 14.969 12.5 1 89.88 110 TYR A CA 1
ATOM 894 C C . TYR A 1 110 ? -1.505 15.367 12.078 1 89.88 110 TYR A C 1
ATOM 896 O O . TYR A 1 110 ? -1.908 15.141 10.938 1 89.88 110 TYR A O 1
ATOM 904 N N . ASN A 1 111 ? -2.291 15.938 13.047 1 82.25 111 ASN A N 1
ATOM 905 C CA . ASN A 1 111 ? -3.693 16.25 12.789 1 82.25 111 ASN A CA 1
ATOM 906 C C . ASN A 1 111 ? -3.896 17.734 12.531 1 82.25 111 ASN A C 1
ATOM 908 O O . ASN A 1 111 ? -5.031 18.219 12.484 1 82.25 111 ASN A O 1
ATOM 912 N N . GLY A 1 112 ? -2.895 18.5 12.172 1 69.31 112 GLY A N 1
ATOM 913 C CA . GLY A 1 112 ? -3.031 19.922 11.898 1 69.31 112 GLY A CA 1
ATOM 914 C C . GLY A 1 112 ? -2.951 20.781 13.141 1 69.31 112 GLY A C 1
ATOM 915 O O . GLY A 1 112 ? -3.084 22 13.07 1 69.31 112 GLY A O 1
ATOM 916 N N . GLU A 1 113 ? -3.004 20.141 14.234 1 60.34 113 GLU A N 1
ATOM 917 C CA . GLU A 1 113 ? -3.078 20.984 15.422 1 60.34 113 GLU A CA 1
ATOM 918 C C . GLU A 1 113 ? -1.799 21.781 15.609 1 60.34 113 GLU A C 1
ATOM 920 O O . GLU A 1 113 ? -0.703 21.219 15.648 1 60.34 113 GLU A O 1
ATOM 925 N N . TYR A 1 114 ? -1.709 22.922 14.82 1 48.09 114 TYR A N 1
ATOM 926 C CA . TYR A 1 114 ? -0.821 23.906 15.438 1 48.09 114 TYR A CA 1
ATOM 927 C C . TYR A 1 114 ? -1.514 24.625 16.594 1 48.09 114 TYR A C 1
ATOM 929 O O . TYR A 1 114 ? -2.73 24.812 16.562 1 48.09 114 TYR A O 1
ATOM 937 N N . MET B 1 1 ? 13.789 4.516 -8.383 1 91.38 1 MET B N 1
ATOM 938 C CA . MET B 1 1 ? 14.086 5.5 -7.348 1 91.38 1 MET B CA 1
ATOM 939 C C . MET B 1 1 ? 14.383 4.816 -6.016 1 91.38 1 MET B C 1
ATOM 941 O O . MET B 1 1 ? 14.023 3.656 -5.816 1 91.38 1 MET B O 1
ATOM 945 N N . ARG B 1 2 ? 15.156 5.59 -5.098 1 95.69 2 ARG B N 1
ATOM 946 C CA . ARG B 1 2 ? 15.547 4.965 -3.838 1 95.69 2 ARG B CA 1
ATOM 947 C C . ARG B 1 2 ? 15.211 5.871 -2.654 1 95.69 2 ARG B C 1
ATOM 949 O O . ARG B 1 2 ? 15.281 7.098 -2.766 1 95.69 2 ARG B O 1
ATOM 956 N N . PHE B 1 3 ? 14.75 5.211 -1.609 1 98 3 PHE B N 1
ATOM 957 C CA . PHE B 1 3 ? 14.633 5.852 -0.304 1 98 3 PHE B CA 1
ATOM 958 C C . PHE B 1 3 ? 15.852 5.543 0.562 1 98 3 PHE B C 1
ATOM 960 O O . PHE B 1 3 ? 16.25 4.387 0.683 1 98 3 PHE B O 1
ATOM 967 N N . GLU B 1 4 ? 16.375 6.621 1.071 1 97 4 GLU B N 1
ATOM 968 C CA . GLU B 1 4 ? 17.547 6.473 1.927 1 97 4 GLU B CA 1
ATOM 969 C C . GLU B 1 4 ? 17.328 7.137 3.285 1 97 4 GLU B C 1
ATOM 971 O O . GLU B 1 4 ? 16.797 8.242 3.363 1 97 4 GLU B O 1
ATOM 976 N N . TYR B 1 5 ? 17.688 6.391 4.297 1 97.12 5 TYR B N 1
ATOM 977 C CA . TYR B 1 5 ? 17.672 6.895 5.664 1 97.12 5 TYR B CA 1
ATOM 978 C C . TYR B 1 5 ? 18.812 6.305 6.48 1 97.12 5 TYR B C 1
ATOM 980 O O . TYR B 1 5 ? 18.797 5.113 6.801 1 97.12 5 TYR B O 1
ATOM 988 N N . GLN B 1 6 ? 19.828 7.188 6.844 1 95.62 6 GLN B N 1
ATOM 989 C CA . GLN B 1 6 ? 21.047 6.75 7.539 1 95.62 6 GLN B CA 1
ATOM 990 C C . GLN B 1 6 ? 21.703 5.574 6.816 1 95.62 6 GLN B C 1
ATOM 992 O O . GLN B 1 6 ? 22.047 5.684 5.641 1 95.62 6 GLN B O 1
ATOM 997 N N . ASN B 1 7 ? 21.75 4.293 7.371 1 93.69 7 ASN B N 1
ATOM 998 C CA . ASN B 1 7 ? 22.438 3.16 6.758 1 93.69 7 ASN B CA 1
ATOM 999 C C . ASN B 1 7 ? 21.453 2.23 6.047 1 93.69 7 ASN B C 1
ATOM 1001 O O . ASN B 1 7 ? 21.828 1.122 5.652 1 93.69 7 ASN B O 1
ATOM 1005 N N . PHE B 1 8 ? 20.312 2.664 5.938 1 96.56 8 PHE B N 1
ATOM 1006 C CA . PHE B 1 8 ? 19.297 1.854 5.273 1 96.56 8 PHE B CA 1
ATOM 1007 C C . PHE B 1 8 ? 18.922 2.467 3.93 1 96.56 8 PHE B C 1
ATOM 1009 O O . PHE B 1 8 ? 18.859 3.691 3.795 1 96.56 8 PHE B O 1
ATOM 1016 N N . SER B 1 9 ? 18.719 1.647 2.975 1 96.62 9 SER B N 1
ATOM 1017 C CA . SER B 1 9 ? 18.188 2.074 1.685 1 96.62 9 SER B CA 1
ATOM 1018 C C . SER B 1 9 ? 17.281 1.005 1.075 1 96.62 9 SER B C 1
ATOM 1020 O O . SER B 1 9 ? 17.484 -0.189 1.305 1 96.62 9 SER B O 1
ATOM 1022 N N . CYS B 1 10 ? 16.297 1.427 0.387 1 97.5 10 CYS B N 1
ATOM 1023 C CA . CYS B 1 10 ? 15.438 0.484 -0.32 1 97.5 10 CYS B CA 1
ATOM 1024 C C . CYS B 1 10 ? 14.906 1.095 -1.61 1 97.5 10 CYS B C 1
ATOM 1026 O O . CYS B 1 10 ? 15.086 2.289 -1.857 1 97.5 10 CYS B O 1
ATOM 1028 N N . ASP B 1 11 ? 14.383 0.272 -2.457 1 97.56 11 ASP B N 1
ATOM 1029 C CA . ASP B 1 11 ? 13.797 0.72 -3.715 1 97.56 11 ASP B CA 1
ATOM 1030 C C . ASP B 1 11 ? 12.391 1.282 -3.494 1 97.56 11 ASP B C 1
ATOM 1032 O O . ASP B 1 11 ? 11.734 0.958 -2.5 1 97.56 11 ASP B O 1
ATOM 1036 N N . VAL B 1 12 ? 11.961 2.168 -4.398 1 97.25 12 VAL B N 1
ATOM 1037 C CA . VAL B 1 12 ? 10.641 2.779 -4.309 1 97.25 12 VAL B CA 1
ATOM 1038 C C . VAL B 1 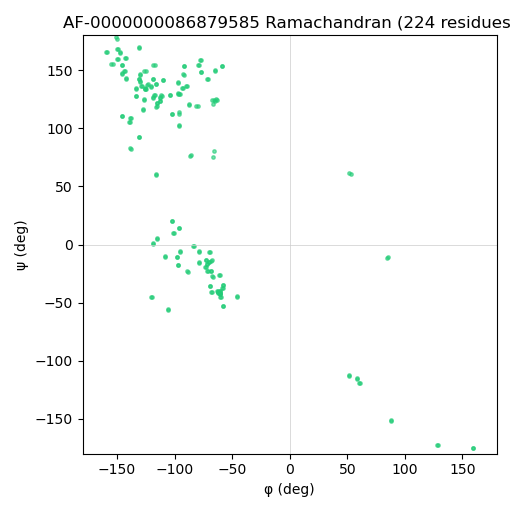12 ? 9.953 2.727 -5.672 1 97.25 12 VAL B C 1
ATOM 1040 O O . VAL B 1 12 ? 10.547 3.098 -6.688 1 97.25 12 VAL B O 1
ATOM 1043 N N . ASP B 1 13 ? 8.703 2.193 -5.707 1 96.75 13 ASP B N 1
ATOM 1044 C CA . ASP B 1 13 ? 7.812 2.365 -6.848 1 96.75 13 ASP B CA 1
ATOM 1045 C C . ASP B 1 13 ? 6.895 3.57 -6.656 1 96.75 13 ASP B C 1
ATOM 1047 O O . ASP B 1 13 ? 6.305 3.74 -5.586 1 96.75 13 ASP B O 1
ATOM 1051 N N . VAL B 1 14 ? 6.793 4.336 -7.715 1 97.25 14 VAL B N 1
ATOM 1052 C CA . VAL B 1 14 ? 5.945 5.52 -7.633 1 97.25 14 VAL B CA 1
ATOM 1053 C C . VAL B 1 14 ? 4.816 5.418 -8.656 1 97.25 14 VAL B C 1
ATOM 1055 O O . VAL B 1 14 ? 5.066 5.191 -9.844 1 97.25 14 VAL B O 1
ATOM 1058 N N . PHE B 1 15 ? 3.65 5.566 -8.188 1 97.31 15 PHE B N 1
ATOM 1059 C CA . PHE B 1 15 ? 2.463 5.617 -9.031 1 97.31 15 PHE B CA 1
ATOM 1060 C C . PHE B 1 15 ? 1.75 6.957 -8.883 1 97.31 15 PHE B C 1
ATOM 1062 O O . PHE B 1 15 ? 1.643 7.488 -7.777 1 97.31 15 PHE B O 1
ATOM 1069 N N . ARG B 1 16 ? 1.255 7.391 -10.016 1 95.62 16 ARG B N 1
ATOM 1070 C CA . ARG B 1 16 ? 0.562 8.68 -9.992 1 95.62 16 ARG B CA 1
ATOM 1071 C C . ARG B 1 16 ? -0.792 8.578 -10.688 1 95.62 16 ARG B C 1
ATOM 1073 O O . ARG B 1 16 ? -0.929 7.883 -11.695 1 95.62 16 ARG B O 1
ATOM 1080 N N . ARG B 1 17 ? -1.766 9.25 -10.172 1 94.81 17 ARG B N 1
ATOM 1081 C CA . ARG B 1 17 ? -3.086 9.484 -10.742 1 94.81 17 ARG B CA 1
ATOM 1082 C C . ARG B 1 17 ? -3.543 10.922 -10.492 1 94.81 17 ARG B C 1
ATOM 1084 O O . ARG B 1 17 ? -3.904 11.266 -9.367 1 94.81 17 ARG B O 1
ATOM 1091 N N . ASP B 1 18 ? -3.506 11.758 -11.555 1 92.5 18 ASP B N 1
ATOM 1092 C CA . ASP B 1 18 ? -3.697 13.195 -11.383 1 92.5 18 ASP B CA 1
ATOM 1093 C C . ASP B 1 18 ? -2.66 13.773 -10.422 1 92.5 18 ASP B C 1
ATOM 1095 O O . ASP B 1 18 ? -1.457 13.703 -10.688 1 92.5 18 ASP B O 1
ATOM 1099 N N . LEU B 1 19 ? -3.123 14.273 -9.281 1 93.62 19 LEU B N 1
ATOM 1100 C CA . LEU B 1 19 ? -2.193 14.867 -8.328 1 93.62 19 LEU B CA 1
ATOM 1101 C C . LEU B 1 19 ? -1.827 13.867 -7.234 1 93.62 19 LEU B C 1
ATOM 1103 O O . LEU B 1 19 ? -0.88 14.086 -6.477 1 93.62 19 LEU B O 1
ATOM 1107 N N . ASP B 1 20 ? -2.533 12.766 -7.195 1 95.62 20 ASP B N 1
ATOM 1108 C CA . ASP B 1 20 ? -2.316 11.773 -6.145 1 95.62 20 ASP B CA 1
ATOM 1109 C C . ASP B 1 20 ? -1.067 10.945 -6.422 1 95.62 20 ASP B C 1
ATOM 1111 O O . ASP B 1 20 ? -0.726 10.695 -7.578 1 95.62 20 ASP B O 1
ATOM 1115 N N . ILE B 1 21 ? -0.428 10.531 -5.336 1 97 21 ILE B N 1
ATOM 1116 C CA . ILE B 1 21 ? 0.79 9.734 -5.445 1 97 21 ILE B CA 1
ATOM 1117 C C . ILE B 1 21 ? 0.715 8.547 -4.492 1 97 21 ILE B C 1
ATOM 1119 O O . ILE B 1 21 ? 0.281 8.688 -3.346 1 97 21 ILE B O 1
ATOM 1123 N N . VAL B 1 22 ? 1.071 7.418 -4.98 1 97.44 22 VAL B N 1
ATOM 1124 C CA . VAL B 1 22 ? 1.29 6.254 -4.133 1 97.44 22 VAL B CA 1
ATOM 1125 C C . VAL B 1 22 ? 2.73 5.766 -4.285 1 97.44 22 VAL B C 1
ATOM 1127 O O . VAL B 1 22 ? 3.248 5.676 -5.402 1 97.44 22 VAL B O 1
ATOM 1130 N N . VAL B 1 23 ? 3.332 5.465 -3.152 1 97.69 23 VAL B N 1
ATOM 1131 C CA . VAL B 1 23 ? 4.68 4.906 -3.191 1 97.69 23 VAL B CA 1
ATOM 1132 C C . VAL B 1 23 ? 4.699 3.561 -2.471 1 97.69 23 VAL B C 1
ATOM 1134 O O . VAL B 1 23 ? 4.047 3.391 -1.438 1 97.69 23 VAL B O 1
ATOM 1137 N N . ARG B 1 24 ? 5.367 2.65 -3.047 1 97.69 24 ARG B N 1
ATOM 1138 C CA . ARG B 1 24 ? 5.664 1.357 -2.439 1 97.69 24 ARG B CA 1
ATOM 1139 C C . ARG B 1 24 ? 7.152 1.227 -2.127 1 97.69 24 ARG B C 1
ATOM 1141 O O . ARG B 1 24 ? 7.996 1.491 -2.986 1 97.69 24 ARG B O 1
ATOM 1148 N N . PHE B 1 25 ? 7.434 0.871 -0.887 1 98.38 25 PHE B N 1
ATOM 1149 C CA . PHE B 1 25 ? 8.805 0.614 -0.471 1 98.38 25 PHE B CA 1
ATOM 1150 C C . PHE B 1 25 ? 9.117 -0.877 -0.52 1 98.38 25 PHE B C 1
ATOM 1152 O O . PHE B 1 25 ? 8.359 -1.692 0.015 1 98.38 25 PHE B O 1
ATOM 1159 N N . TYR B 1 26 ? 10.25 -1.194 -1.182 1 96.94 26 TYR B N 1
ATOM 1160 C CA . TYR B 1 26 ? 10.539 -2.617 -1.327 1 96.94 26 TYR B CA 1
ATOM 1161 C C . TYR B 1 26 ? 12.023 -2.85 -1.598 1 96.94 26 TYR B C 1
ATOM 1163 O O . TYR B 1 26 ? 12.773 -1.898 -1.817 1 96.94 26 TYR B O 1
ATOM 1171 N N . ASP B 1 27 ? 12.398 -4.051 -1.46 1 95.25 27 ASP B N 1
ATOM 1172 C CA . ASP B 1 27 ? 13.75 -4.469 -1.814 1 95.25 27 ASP B CA 1
ATOM 1173 C C . ASP B 1 27 ? 13.797 -5.051 -3.225 1 95.25 27 ASP B C 1
ATOM 1175 O O . ASP B 1 27 ? 13.438 -6.211 -3.432 1 95.25 27 ASP B O 1
ATOM 1179 N N . GLY B 1 28 ? 14.258 -4.281 -4.129 1 91.75 28 GLY B N 1
ATOM 1180 C CA . GLY B 1 28 ? 14.312 -4.695 -5.523 1 91.75 28 GLY B CA 1
ATOM 1181 C C . GLY B 1 28 ? 15.164 -5.93 -5.746 1 91.75 28 GLY B C 1
ATOM 1182 O O . GLY B 1 28 ? 14.953 -6.672 -6.703 1 91.75 28 GLY B O 1
ATOM 1183 N N . SER B 1 29 ? 16.078 -6.121 -4.898 1 89.44 29 SER B N 1
ATOM 1184 C CA . SER B 1 29 ? 16.953 -7.285 -5.043 1 89.44 29 SER B CA 1
ATOM 1185 C C . SER B 1 29 ? 16.219 -8.578 -4.719 1 89.44 29 SER B C 1
ATOM 1187 O O . SER B 1 29 ? 16.656 -9.664 -5.09 1 89.44 29 SER B O 1
ATOM 1189 N N . ARG B 1 30 ? 15.109 -8.469 -4.059 1 87.94 30 ARG B N 1
ATOM 1190 C CA . ARG B 1 30 ? 14.312 -9.641 -3.686 1 87.94 30 ARG B CA 1
ATOM 1191 C C . ARG B 1 30 ? 13.219 -9.906 -4.711 1 87.94 30 ARG B C 1
ATOM 1193 O O . ARG B 1 30 ? 12.469 -10.883 -4.59 1 87.94 30 ARG B O 1
ATOM 1200 N N . GLU B 1 31 ? 13.117 -9.031 -5.594 1 87 31 GLU B N 1
ATOM 1201 C CA . GLU B 1 31 ? 12.133 -9.242 -6.652 1 87 31 GLU B CA 1
ATOM 1202 C C . GLU B 1 31 ? 12.727 -10.047 -7.801 1 87 31 GLU B C 1
ATOM 1204 O O . GLU B 1 31 ? 13.711 -9.633 -8.422 1 87 31 GLU B O 1
ATOM 1209 N N . PRO B 1 32 ? 12.109 -11.102 -7.992 1 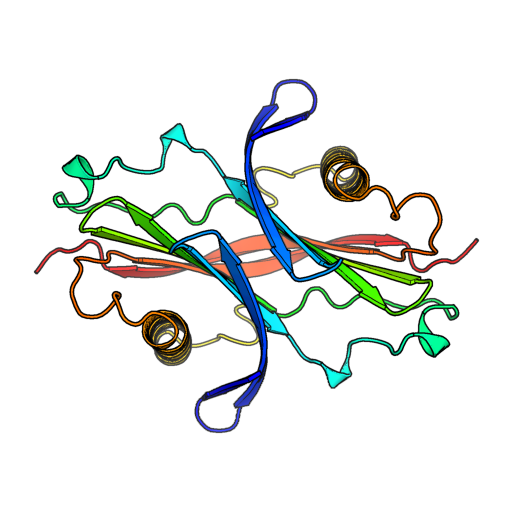84.31 32 PRO B N 1
ATOM 1210 C CA . PRO B 1 32 ? 12.664 -11.961 -9.039 1 84.31 32 PRO B CA 1
ATOM 1211 C C . PRO B 1 32 ? 12.594 -11.328 -10.422 1 84.31 32 PRO B C 1
ATOM 1213 O O . PRO B 1 32 ? 11.648 -10.594 -10.727 1 84.31 32 PRO B O 1
ATOM 1216 N N . ALA B 1 33 ? 13.641 -11.766 -11.266 1 82.69 33 ALA B N 1
ATOM 1217 C CA . ALA B 1 33 ? 13.609 -11.398 -12.68 1 82.69 33 ALA B CA 1
ATOM 1218 C C . ALA B 1 33 ? 12.633 -12.281 -13.453 1 82.69 33 ALA B C 1
ATOM 1220 O O . ALA B 1 33 ? 12.188 -13.32 -12.953 1 82.69 33 ALA B O 1
ATOM 1221 N N . GLU B 1 34 ? 12.266 -11.711 -14.562 1 80 34 GLU B N 1
ATOM 1222 C CA . GLU B 1 34 ? 11.305 -12.438 -15.391 1 80 34 GLU B CA 1
ATOM 1223 C C . GLU B 1 34 ? 11.695 -13.906 -15.531 1 80 34 GLU B C 1
ATOM 1225 O O . GLU B 1 34 ? 10.852 -14.789 -15.367 1 80 34 GLU B O 1
ATOM 1230 N N . GLU B 1 35 ? 12.852 -14.188 -15.758 1 78.88 35 GLU B N 1
ATOM 1231 C CA . GLU B 1 35 ? 13.336 -15.531 -16.047 1 78.88 35 GLU B CA 1
ATOM 1232 C C . GLU B 1 35 ? 13.281 -16.406 -14.797 1 78.88 35 GLU B C 1
ATOM 1234 O O . GLU B 1 35 ? 13.289 -17.641 -14.898 1 78.88 35 GLU B O 1
ATOM 1239 N N . GLU B 1 36 ? 13.125 -15.812 -13.648 1 79.06 36 GLU B N 1
ATOM 1240 C CA . GLU B 1 36 ? 13.133 -16.547 -12.391 1 79.06 36 GLU B CA 1
ATOM 1241 C C . GLU B 1 36 ? 11.719 -16.859 -11.922 1 79.06 36 GLU B C 1
ATOM 1243 O O . GLU B 1 36 ? 11.516 -17.719 -11.055 1 79.06 36 GLU B O 1
ATOM 1248 N N . ILE B 1 37 ? 10.789 -16.219 -12.414 1 76.31 37 ILE B N 1
ATOM 1249 C CA . ILE B 1 37 ? 9.414 -16.328 -11.93 1 76.31 37 ILE B CA 1
ATOM 1250 C C . ILE B 1 37 ? 8.859 -17.703 -12.258 1 76.31 37 ILE B C 1
ATOM 1252 O O . ILE B 1 37 ? 8.031 -18.234 -11.516 1 76.31 37 ILE B O 1
ATOM 1256 N N . VAL B 1 38 ? 9.453 -18.453 -13.078 1 67.19 38 VAL B N 1
ATOM 1257 C CA . VAL B 1 38 ? 8.992 -19.797 -13.422 1 67.19 38 VAL B CA 1
ATOM 1258 C C . VAL B 1 38 ? 9.477 -20.797 -12.375 1 67.19 38 VAL B C 1
ATOM 1260 O O . VAL B 1 38 ? 8.992 -21.922 -12.32 1 67.19 38 VAL B O 1
ATOM 1263 N N . ASN B 1 39 ? 10.219 -20.328 -11.391 1 67.19 39 ASN B N 1
ATOM 1264 C CA . ASN B 1 39 ? 10.852 -21.219 -10.43 1 67.19 39 ASN B CA 1
ATOM 1265 C C . ASN B 1 39 ? 10.305 -21 -9.023 1 67.19 39 ASN B C 1
ATOM 1267 O O . ASN B 1 39 ? 11.07 -20.859 -8.062 1 67.19 39 ASN B O 1
ATOM 1271 N N . LEU B 1 40 ? 9.18 -21.125 -8.711 1 65.25 40 LEU B N 1
ATOM 1272 C CA . LEU B 1 40 ? 8.594 -21.078 -7.375 1 65.25 40 LEU B CA 1
ATOM 1273 C C . LEU B 1 40 ? 9 -19.797 -6.648 1 65.25 40 LEU B C 1
ATOM 1275 O O . LEU B 1 40 ? 9.656 -19.859 -5.605 1 65.25 40 LEU B O 1
ATOM 1279 N N . VAL B 1 41 ? 8.68 -18.875 -7.133 1 72.94 41 VAL B N 1
ATOM 1280 C CA . VAL B 1 41 ? 9.172 -17.641 -6.555 1 72.94 41 VAL B CA 1
ATOM 1281 C C . VAL B 1 41 ? 8.172 -17.109 -5.527 1 72.94 41 VAL B C 1
ATOM 1283 O O . VAL B 1 41 ? 6.984 -17.422 -5.594 1 72.94 41 VAL B O 1
ATOM 1286 N N . ILE B 1 42 ? 8.789 -16.484 -4.527 1 80 42 ILE B N 1
ATOM 1287 C CA . ILE B 1 42 ? 8 -15.75 -3.545 1 80 42 ILE B CA 1
ATOM 1288 C C . ILE B 1 42 ? 7.953 -14.273 -3.928 1 80 42 ILE B C 1
ATOM 1290 O O . ILE B 1 42 ? 8.992 -13.633 -4.09 1 80 42 ILE B O 1
ATOM 1294 N N . ALA B 1 43 ? 6.777 -13.891 -4.25 1 87.19 43 ALA B N 1
ATOM 1295 C CA . ALA B 1 43 ? 6.602 -12.461 -4.488 1 87.19 43 ALA B CA 1
ATOM 1296 C C . ALA B 1 43 ? 6.793 -11.664 -3.201 1 87.19 43 ALA B C 1
ATOM 1298 O O . ALA B 1 43 ? 6.098 -11.898 -2.209 1 87.19 43 ALA B O 1
ATOM 1299 N N . ASP B 1 44 ? 7.75 -10.75 -3.188 1 88.5 44 ASP B N 1
ATOM 1300 C CA . ASP B 1 44 ? 8.039 -9.93 -2.012 1 88.5 44 ASP B CA 1
ATOM 1301 C C . ASP B 1 44 ? 7.043 -8.781 -1.889 1 88.5 44 ASP B C 1
ATOM 1303 O O . ASP B 1 44 ? 6.965 -7.922 -2.771 1 88.5 44 ASP B O 1
ATOM 1307 N N . PRO B 1 45 ? 6.309 -8.75 -0.802 1 93.19 45 PRO B N 1
ATOM 1308 C CA . PRO B 1 45 ? 5.328 -7.676 -0.668 1 93.19 45 PRO B CA 1
ATOM 1309 C C . PRO B 1 45 ? 5.969 -6.324 -0.374 1 93.19 45 PRO B C 1
ATOM 1311 O O . PRO B 1 45 ? 5.312 -5.285 -0.478 1 93.19 45 PRO B O 1
ATOM 1314 N N . GLY B 1 46 ? 7.258 -6.359 -0.009 1 96.25 46 GLY B N 1
ATOM 1315 C CA . GLY B 1 46 ? 7.938 -5.113 0.302 1 96.25 46 GLY B CA 1
ATOM 1316 C C . GLY B 1 46 ? 7.801 -4.703 1.758 1 96.25 46 GLY B C 1
ATOM 1317 O O . GLY B 1 46 ? 7.742 -5.559 2.645 1 96.25 46 GLY B O 1
ATOM 1318 N N . TYR B 1 47 ? 7.859 -3.342 1.922 1 98.12 47 TYR B N 1
ATOM 1319 C CA . TYR B 1 47 ? 7.945 -2.846 3.291 1 98.12 47 TYR B CA 1
ATOM 1320 C C . TYR B 1 47 ? 6.746 -1.969 3.629 1 98.12 47 TYR B C 1
ATOM 1322 O O . TYR B 1 47 ? 6.672 -1.403 4.723 1 98.12 47 TYR B O 1
ATOM 1330 N N . GLY B 1 48 ? 5.863 -1.817 2.713 1 98.12 48 GLY B N 1
ATOM 1331 C CA . GLY B 1 48 ? 4.711 -0.968 2.953 1 98.12 48 GLY B CA 1
ATOM 1332 C C . GLY B 1 48 ? 4.504 0.077 1.874 1 98.12 48 GLY B C 1
ATOM 1333 O O . GLY B 1 48 ? 5.109 0.001 0.804 1 98.12 48 GLY B O 1
ATOM 1334 N N . TYR B 1 49 ? 3.545 0.967 2.152 1 98.19 49 TYR B N 1
ATOM 1335 C CA . TYR B 1 49 ? 3.223 1.984 1.157 1 98.19 49 TYR B CA 1
ATOM 1336 C C . TYR B 1 49 ? 2.738 3.266 1.825 1 98.19 49 TYR B C 1
ATOM 1338 O O . TYR B 1 49 ? 2.305 3.246 2.98 1 98.19 49 TYR B O 1
ATOM 1346 N N . LEU B 1 50 ? 2.809 4.312 1.147 1 98.31 50 LEU B N 1
ATOM 1347 C CA . LEU B 1 50 ? 2.229 5.598 1.512 1 98.31 50 LEU B CA 1
ATOM 1348 C C . LEU B 1 50 ? 1.408 6.172 0.36 1 98.31 50 LEU B C 1
ATOM 1350 O O . LEU B 1 50 ? 1.751 5.977 -0.808 1 98.31 50 LEU B O 1
ATOM 1354 N N . MET B 1 51 ? 0.362 6.859 0.72 1 97.25 51 MET B N 1
ATOM 1355 C CA . MET B 1 51 ? -0.491 7.523 -0.261 1 97.25 51 MET B CA 1
ATOM 1356 C C . MET B 1 51 ? -0.652 9.008 0.072 1 97.25 51 MET B C 1
ATOM 1358 O O . MET B 1 51 ? -0.958 9.359 1.212 1 97.25 51 MET B O 1
ATOM 1362 N N . LEU B 1 52 ? -0.329 9.797 -0.869 1 96.31 52 LEU B N 1
ATOM 1363 C CA . LEU B 1 52 ? -0.633 11.227 -0.834 1 96.31 52 LEU B CA 1
ATOM 1364 C C . LEU B 1 52 ? -1.837 11.547 -1.715 1 96.31 52 LEU B C 1
ATOM 1366 O O . LEU B 1 52 ? -1.764 11.422 -2.939 1 96.31 52 LEU B O 1
ATOM 1370 N N . LYS B 1 53 ? -2.922 11.945 -1.12 1 93.62 53 LYS B N 1
ATOM 1371 C CA . LYS B 1 53 ? -4.176 12.211 -1.822 1 93.62 53 LYS B CA 1
ATOM 1372 C C . LYS B 1 53 ? -4.559 13.688 -1.72 1 93.62 53 LYS B C 1
ATOM 1374 O O . LYS B 1 53 ? -4.789 14.195 -0.622 1 93.62 53 LYS B O 1
ATOM 1379 N N . PHE B 1 54 ? -4.703 14.328 -2.82 1 92.5 54 PHE B N 1
ATOM 1380 C CA . PHE B 1 54 ? -5.051 15.742 -2.832 1 92.5 54 PHE B CA 1
ATOM 1381 C C . PHE B 1 54 ? -6.562 15.93 -2.852 1 92.5 54 PHE B C 1
ATOM 1383 O O . PHE B 1 54 ? -7.273 15.188 -3.533 1 92.5 54 PHE B O 1
ATOM 1390 N N . LYS B 1 55 ? -6.945 16.781 -2.109 1 89.75 55 LYS B N 1
ATOM 1391 C CA . LYS B 1 55 ? -8.336 17.203 -2.023 1 89.75 55 LYS B CA 1
ATOM 1392 C C . LYS B 1 55 ? -8.461 18.719 -2.084 1 89.75 55 LYS B C 1
ATOM 1394 O O . LYS B 1 55 ? -8.5 19.391 -1.048 1 89.75 55 LYS B O 1
ATOM 1399 N N . GLY B 1 56 ? -8.648 19.25 -3.303 1 85 56 GLY B N 1
ATOM 1400 C CA . GLY B 1 56 ? -8.648 20.703 -3.443 1 85 56 GLY B CA 1
ATOM 1401 C C . GLY B 1 56 ? -7.336 21.344 -3.023 1 85 56 GLY B C 1
ATOM 1402 O O . GLY B 1 56 ? -6.27 20.969 -3.523 1 85 56 GLY B O 1
ATOM 1403 N N . ASP B 1 57 ? -7.449 22.234 -1.979 1 84.75 57 ASP B N 1
ATOM 1404 C CA . ASP B 1 57 ? -6.27 22.953 -1.511 1 84.75 57 ASP B CA 1
ATOM 1405 C C . ASP B 1 57 ? -5.641 22.25 -0.31 1 84.75 57 ASP B C 1
ATOM 1407 O O . ASP B 1 57 ? -4.844 22.844 0.417 1 84.75 57 ASP B O 1
ATOM 1411 N N . ALA B 1 58 ? -6.043 21.062 -0.113 1 89 58 ALA B N 1
ATOM 1412 C CA . ALA B 1 58 ? -5.469 20.25 0.959 1 89 58 ALA B CA 1
ATOM 1413 C C . ALA B 1 58 ? -5.07 18.859 0.449 1 89 58 ALA B C 1
ATOM 1415 O O . ALA B 1 58 ? -5.324 18.531 -0.71 1 89 58 ALA B O 1
ATOM 1416 N N . ALA B 1 59 ? -4.387 18.172 1.282 1 91.69 59 ALA B N 1
ATOM 1417 C CA . ALA B 1 59 ? -4.012 16.797 0.964 1 91.69 59 ALA B CA 1
ATOM 1418 C C . ALA B 1 59 ? -4.004 15.938 2.219 1 91.69 59 ALA B C 1
ATOM 1420 O O . ALA B 1 59 ? -3.947 16.453 3.338 1 91.69 59 ALA B O 1
ATOM 1421 N N . LEU B 1 60 ? -4.188 14.695 2.021 1 93.5 60 LEU B N 1
ATOM 1422 C CA . LEU B 1 60 ? -4.078 13.695 3.08 1 93.5 60 LEU B CA 1
ATOM 1423 C C . LEU B 1 60 ? -2.961 12.703 2.775 1 93.5 60 LEU B C 1
ATOM 1425 O O . LEU B 1 60 ? -2.875 12.18 1.659 1 93.5 60 LEU B O 1
ATOM 1429 N N . LEU B 1 61 ? -2.078 12.516 3.762 1 95.31 61 LEU B N 1
ATOM 1430 C CA . LEU B 1 61 ? -1.031 11.508 3.633 1 95.31 61 LEU B CA 1
ATOM 1431 C C . LEU B 1 61 ? -1.242 10.375 4.629 1 95.31 61 LEU B C 1
ATOM 1433 O O . LEU B 1 61 ? -1.432 10.617 5.824 1 95.31 61 LEU B O 1
ATOM 1437 N N . SER B 1 62 ? -1.326 9.18 4.152 1 96.62 62 SER B N 1
ATOM 1438 C CA . SER B 1 62 ? -1.538 8.023 5.016 1 96.62 62 SER B CA 1
ATOM 1439 C C . SER B 1 62 ? -0.901 6.77 4.426 1 96.62 62 SER B C 1
ATOM 1441 O O . SER B 1 62 ? -0.403 6.789 3.299 1 96.62 62 SER B O 1
ATOM 1443 N N . GLY B 1 63 ? -0.831 5.746 5.238 1 97.88 63 GLY B N 1
ATOM 1444 C CA . GLY B 1 63 ? -0.304 4.48 4.758 1 97.88 63 GLY B CA 1
ATOM 1445 C C . GLY B 1 63 ? 0.189 3.576 5.871 1 97.88 63 GLY B C 1
ATOM 1446 O O . GLY B 1 63 ? -0.052 3.848 7.051 1 97.88 63 GLY B O 1
ATOM 1447 N N . PHE B 1 64 ? 0.775 2.453 5.457 1 98.69 64 PHE B N 1
ATOM 1448 C CA . PHE B 1 64 ? 1.288 1.427 6.359 1 98.69 64 PHE B CA 1
ATOM 1449 C C . PHE B 1 64 ? 2.748 1.117 6.055 1 98.69 64 PHE B C 1
ATOM 1451 O O . PHE B 1 64 ? 3.117 0.923 4.891 1 98.69 64 PHE B O 1
ATOM 1458 N N . LEU B 1 65 ? 3.512 1.061 7.105 1 98.81 65 LEU B N 1
ATOM 1459 C CA . LEU B 1 65 ? 4.918 0.704 6.953 1 98.81 65 LEU B CA 1
ATOM 1460 C C . LEU B 1 65 ? 5.297 -0.43 7.902 1 98.81 65 LEU B C 1
ATOM 1462 O O . LEU B 1 65 ? 4.875 -0.442 9.062 1 98.81 65 LEU B O 1
ATOM 1466 N N . ASP B 1 66 ? 6.023 -1.37 7.422 1 98.56 66 ASP B N 1
ATOM 1467 C CA . ASP B 1 66 ? 6.477 -2.518 8.203 1 98.56 66 ASP B CA 1
ATOM 1468 C C . ASP B 1 66 ? 7.387 -2.078 9.352 1 98.56 66 ASP B C 1
ATOM 1470 O O . ASP B 1 66 ? 8.445 -1.486 9.117 1 98.56 66 ASP B O 1
ATOM 1474 N N . GLU B 1 67 ? 7.039 -2.439 10.492 1 98.31 67 GLU B N 1
ATOM 1475 C CA . GLU B 1 67 ? 7.75 -1.948 11.672 1 98.31 67 GLU B CA 1
ATOM 1476 C C . GLU B 1 67 ? 9.141 -2.57 11.766 1 98.31 67 GLU B C 1
ATOM 1478 O O . GLU B 1 67 ? 10.016 -2.047 12.469 1 98.31 67 GLU B O 1
ATOM 1483 N N . SER B 1 68 ? 9.344 -3.74 11.133 1 97.38 68 SER B N 1
ATOM 1484 C CA . SER B 1 68 ? 10.656 -4.383 11.172 1 97.38 68 SER B CA 1
ATOM 1485 C C . SER B 1 68 ? 11.688 -3.576 10.391 1 97.38 68 SER B C 1
ATOM 1487 O O . SER B 1 68 ? 12.891 -3.689 10.641 1 97.38 68 SER B O 1
ATOM 1489 N N . VAL B 1 69 ? 11.234 -2.809 9.508 1 97.38 69 VAL B N 1
ATOM 1490 C CA . VAL B 1 69 ? 12.117 -1.979 8.688 1 97.38 69 VAL B CA 1
ATOM 1491 C C . VAL B 1 69 ? 12.031 -0.526 9.148 1 97.38 69 VAL B C 1
ATOM 1493 O O . VAL B 1 69 ? 13.047 0.091 9.477 1 97.38 69 VAL B O 1
ATOM 1496 N N . PHE B 1 70 ? 10.852 -0.041 9.148 1 98.25 70 PHE B N 1
ATOM 1497 C CA . PHE B 1 70 ? 10.609 1.319 9.617 1 98.25 70 PHE B CA 1
ATOM 1498 C C . PHE B 1 70 ? 10.391 1.344 11.125 1 98.25 70 PHE B C 1
ATOM 1500 O O . PHE B 1 70 ? 9.289 1.655 11.594 1 98.25 70 PHE B O 1
ATOM 1507 N N . ALA B 1 71 ? 11.422 1.229 11.82 1 96.38 71 ALA B N 1
ATOM 1508 C CA . ALA B 1 71 ? 11.375 0.882 13.242 1 96.38 71 ALA B CA 1
ATOM 1509 C C . ALA B 1 71 ? 11.25 2.133 14.109 1 96.38 71 ALA B C 1
ATOM 1511 O O . ALA B 1 71 ? 10.773 2.066 15.242 1 96.38 71 ALA B O 1
ATOM 1512 N N . SER B 1 72 ? 11.664 3.275 13.617 1 97 72 SER B N 1
ATOM 1513 C CA . SER B 1 72 ? 11.648 4.484 14.438 1 97 72 SER B CA 1
ATOM 1514 C C . SER B 1 72 ? 10.711 5.535 13.852 1 97 72 SER B C 1
ATOM 1516 O O . SER B 1 72 ? 10.469 5.559 12.641 1 97 72 SER B O 1
ATOM 1518 N N . ASP B 1 73 ? 10.227 6.406 14.797 1 97.75 73 ASP B N 1
ATOM 1519 C CA . ASP B 1 73 ? 9.398 7.52 14.344 1 97.75 73 ASP B CA 1
ATOM 1520 C C . ASP B 1 73 ? 10.148 8.398 13.344 1 97.75 73 ASP B C 1
ATOM 1522 O O . ASP B 1 73 ? 9.562 8.891 12.383 1 97.75 73 ASP B O 1
ATOM 1526 N N . GLU B 1 74 ? 11.477 8.57 13.594 1 97.88 74 GLU B N 1
ATOM 1527 C CA . GLU B 1 74 ? 12.297 9.406 12.719 1 97.88 74 GLU B CA 1
ATOM 1528 C C . GLU B 1 74 ? 12.344 8.844 11.305 1 97.88 74 GLU B C 1
ATOM 1530 O O . GLU B 1 74 ? 12.312 9.602 10.328 1 97.88 74 GLU B O 1
ATOM 1535 N N . MET B 1 75 ? 12.445 7.559 11.188 1 98.12 75 MET B N 1
ATOM 1536 C CA . MET B 1 75 ? 12.484 6.945 9.859 1 98.12 75 MET B CA 1
ATOM 1537 C C . MET B 1 75 ? 11.141 7.094 9.156 1 98.12 75 MET B C 1
ATOM 1539 O O . MET B 1 75 ? 11.086 7.32 7.949 1 98.12 75 MET B O 1
ATOM 1543 N N . VAL B 1 76 ? 10.023 6.914 9.906 1 98.38 76 VAL B N 1
ATOM 1544 C CA . VAL B 1 76 ? 8.695 7.109 9.344 1 98.38 76 VAL B CA 1
ATOM 1545 C C . VAL B 1 76 ? 8.547 8.547 8.852 1 98.38 76 VAL B C 1
ATOM 1547 O O . VAL B 1 76 ? 8.039 8.781 7.754 1 98.38 76 VAL B O 1
ATOM 1550 N N . GLU B 1 77 ? 9.016 9.484 9.617 1 97.81 77 GLU B N 1
ATOM 1551 C CA . GLU B 1 77 ? 8.969 10.891 9.227 1 97.81 77 GLU B CA 1
ATOM 1552 C C . GLU B 1 77 ? 9.797 11.141 7.969 1 97.81 77 GLU B C 1
ATOM 1554 O O . GLU B 1 77 ? 9.406 11.938 7.109 1 97.81 77 GLU B O 1
ATOM 1559 N N . ALA B 1 78 ? 10.945 10.492 7.898 1 98.12 78 ALA B N 1
ATOM 1560 C CA . ALA B 1 78 ? 11.766 10.602 6.699 1 98.12 78 ALA B CA 1
ATOM 1561 C C . ALA B 1 78 ? 11.023 10.086 5.473 1 98.12 78 ALA B C 1
ATOM 1563 O O . ALA B 1 78 ? 11.148 10.656 4.383 1 98.12 78 ALA B O 1
ATOM 1564 N N . ALA B 1 79 ? 10.32 8.992 5.609 1 98.25 79 ALA B N 1
ATOM 1565 C CA . ALA B 1 79 ? 9.508 8.453 4.52 1 98.25 79 ALA B CA 1
ATOM 1566 C C . ALA B 1 79 ? 8.414 9.43 4.117 1 98.25 79 ALA B C 1
ATOM 1568 O O . ALA B 1 79 ? 8.117 9.594 2.93 1 98.25 79 ALA B O 1
ATOM 1569 N N . ILE B 1 80 ? 7.734 10.094 5.098 1 97.06 80 ILE B N 1
ATOM 1570 C CA . ILE B 1 80 ? 6.707 11.102 4.852 1 97.06 80 ILE B CA 1
ATOM 1571 C C . ILE B 1 80 ? 7.305 12.258 4.059 1 97.06 80 ILE B C 1
ATOM 1573 O O . ILE B 1 80 ? 6.73 12.695 3.057 1 97.06 80 ILE B O 1
ATOM 1577 N N . ASP B 1 81 ? 8.492 12.68 4.508 1 95.81 81 ASP B N 1
ATOM 1578 C CA . ASP B 1 81 ? 9.188 13.742 3.795 1 95.81 81 ASP B CA 1
ATOM 1579 C C . ASP B 1 81 ? 9.5 13.328 2.357 1 95.81 81 ASP B C 1
ATOM 1581 O O . ASP B 1 81 ? 9.398 14.148 1.437 1 95.81 81 ASP B O 1
ATOM 1585 N N . PHE B 1 82 ? 9.875 12.125 2.199 1 97.25 82 PHE B N 1
ATOM 1586 C CA . PHE B 1 82 ? 10.242 11.586 0.895 1 97.25 82 PHE B CA 1
ATOM 1587 C C . PHE B 1 82 ? 9.094 11.727 -0.093 1 97.25 82 PHE B C 1
ATOM 1589 O O . PHE B 1 82 ? 9.266 12.273 -1.184 1 97.25 82 PHE B O 1
ATOM 1596 N N . ILE B 1 83 ? 7.898 11.227 0.295 1 97 83 ILE B N 1
ATOM 1597 C CA . ILE B 1 83 ? 6.766 11.266 -0.623 1 97 83 ILE B CA 1
ATOM 1598 C C . ILE B 1 83 ? 6.305 12.703 -0.822 1 97 83 ILE B C 1
ATOM 1600 O O . ILE B 1 83 ? 5.875 13.078 -1.915 1 97 83 ILE B O 1
ATOM 1604 N N . GLU B 1 84 ? 6.363 13.508 0.184 1 94.5 84 GLU B N 1
ATOM 1605 C CA . GLU B 1 84 ? 5.988 14.914 0.062 1 94.5 84 GLU B CA 1
ATOM 1606 C C . GLU B 1 84 ? 6.824 15.617 -1.002 1 94.5 84 GLU B C 1
ATOM 1608 O O . GLU B 1 84 ? 6.312 16.453 -1.744 1 94.5 84 GLU B O 1
ATOM 1613 N N . HIS B 1 85 ? 8 15.227 -1.101 1 94.31 85 HIS B N 1
ATOM 1614 C CA . HIS B 1 85 ? 8.922 15.883 -2.02 1 94.31 85 HIS B CA 1
ATOM 1615 C C . HIS B 1 85 ? 8.688 15.43 -3.455 1 94.31 85 HIS B C 1
ATOM 1617 O O . HIS B 1 85 ? 9.211 16.031 -4.395 1 94.31 85 HIS B O 1
ATOM 1623 N N . LEU B 1 86 ? 7.992 14.375 -3.588 1 94.69 86 LEU B N 1
ATOM 1624 C CA . LEU B 1 86 ? 7.68 13.906 -4.934 1 94.69 86 LEU B CA 1
ATOM 1625 C C . LEU B 1 86 ? 6.629 14.797 -5.586 1 94.69 86 LEU B C 1
ATOM 1627 O O . LEU B 1 86 ? 6.426 14.734 -6.805 1 94.69 86 LEU B O 1
ATOM 1631 N N . SER B 1 87 ? 5.895 15.547 -4.801 1 91.25 87 SER B N 1
ATOM 1632 C CA . SER B 1 87 ? 4.859 16.422 -5.324 1 91.25 87 SER B CA 1
ATOM 1633 C C . SER B 1 87 ? 5.32 17.891 -5.32 1 91.25 87 SER B C 1
ATOM 1635 O O . SER B 1 87 ? 5.742 18.406 -4.285 1 91.25 87 SER B O 1
ATOM 1637 N N . PRO B 1 88 ? 5.211 18.578 -6.379 1 85.69 88 PRO B N 1
ATOM 1638 C CA . PRO B 1 88 ? 5.539 20.016 -6.383 1 85.69 88 PRO B CA 1
ATOM 1639 C C . PRO B 1 88 ? 4.523 20.844 -5.605 1 85.69 88 PRO B C 1
ATOM 1641 O O . PRO B 1 88 ? 4.781 22.016 -5.312 1 85.69 88 PRO B O 1
ATOM 1644 N N . TYR B 1 89 ? 3.41 20.281 -5.129 1 85.19 89 TYR B N 1
ATOM 1645 C CA . TYR B 1 89 ? 2.318 21.031 -4.531 1 85.19 89 TYR B CA 1
ATOM 1646 C C . TYR B 1 89 ? 2.262 20.812 -3.023 1 85.19 89 TYR B C 1
ATOM 1648 O O . TYR B 1 89 ? 1.547 21.531 -2.312 1 85.19 89 TYR B O 1
ATOM 1656 N N . SER B 1 90 ? 3.01 19.891 -2.592 1 80.5 90 SER B N 1
ATOM 1657 C CA . SER B 1 90 ? 2.859 19.453 -1.21 1 80.5 90 SER B CA 1
ATOM 1658 C C . SER B 1 90 ? 3.283 20.531 -0.23 1 80.5 90 SER B C 1
ATOM 1660 O O . SER B 1 90 ? 2.76 20.609 0.884 1 80.5 90 SER B O 1
ATOM 1662 N N . GLN B 1 91 ? 4.152 21.375 -0.606 1 78.25 91 GLN B N 1
ATOM 1663 C CA . GLN B 1 91 ? 4.668 22.391 0.31 1 78.25 91 GLN B CA 1
ATOM 1664 C C . GLN B 1 91 ? 3.68 23.547 0.469 1 78.25 91 GLN B C 1
ATOM 1666 O O . GLN B 1 91 ? 3.773 24.328 1.419 1 78.25 91 GLN B O 1
ATOM 1671 N N . SER B 1 92 ? 2.705 23.531 -0.243 1 77.94 92 SER B N 1
ATOM 1672 C CA . SER B 1 92 ? 1.809 24.688 -0.239 1 77.94 92 SER B CA 1
ATOM 1673 C C . SER B 1 92 ? 0.43 24.312 0.295 1 77.94 92 SER B C 1
ATOM 1675 O O . SER B 1 92 ? -0.481 25.141 0.315 1 77.94 92 SER B O 1
ATOM 1677 N N . VAL B 1 93 ? 0.365 23.141 0.699 1 81.81 93 VAL B N 1
ATOM 1678 C CA . VAL B 1 93 ? -0.976 22.719 1.095 1 81.81 93 VAL B CA 1
ATOM 1679 C C . VAL B 1 93 ? -0.95 22.188 2.525 1 81.81 93 VAL B C 1
ATOM 1681 O O . VAL B 1 93 ? 0.081 21.688 2.994 1 81.81 93 VAL B O 1
ATOM 1684 N N . TYR B 1 94 ? -2.098 22.391 3.176 1 86.12 94 TYR B N 1
ATOM 1685 C CA . TYR B 1 94 ? -2.303 21.734 4.461 1 86.12 94 TYR B CA 1
ATOM 1686 C C . TYR B 1 94 ? -2.41 20.219 4.293 1 86.12 94 TYR B C 1
ATOM 1688 O O . TYR B 1 94 ? -3.234 19.734 3.514 1 86.12 94 TYR B O 1
ATOM 1696 N N . MET B 1 95 ? -1.491 19.484 5.059 1 89.81 95 MET B N 1
ATOM 1697 C CA . MET B 1 95 ? -1.436 18.047 4.805 1 89.81 95 MET B CA 1
ATOM 1698 C C . MET B 1 95 ? -1.324 17.281 6.109 1 89.81 95 MET B C 1
ATOM 1700 O O . MET B 1 95 ? -0.222 16.922 6.535 1 89.81 95 MET B O 1
ATOM 1704 N N . PRO B 1 96 ? -2.449 17.047 6.789 1 91.44 96 PRO B N 1
ATOM 1705 C CA . PRO B 1 96 ? -2.398 16.078 7.883 1 91.44 96 PRO B CA 1
ATOM 1706 C C . PRO B 1 96 ? -1.951 14.688 7.422 1 91.44 96 PRO B C 1
ATOM 1708 O O . PRO B 1 96 ? -2.084 14.352 6.238 1 91.44 96 PRO B O 1
ATOM 1711 N N . TYR B 1 97 ? -1.361 13.961 8.391 1 93.62 97 TYR B N 1
ATOM 1712 C CA . TYR B 1 97 ? -0.943 12.617 8.008 1 93.62 97 TYR B CA 1
ATOM 1713 C C . TYR B 1 97 ? -1.145 11.641 9.156 1 93.62 97 TYR B C 1
ATOM 1715 O O . TYR B 1 97 ? -1.186 12.039 10.32 1 93.62 97 TYR B O 1
ATOM 1723 N N . HIS B 1 98 ? -1.405 10.453 8.859 1 95.19 98 HIS B N 1
ATOM 1724 C CA . HIS B 1 98 ? -1.438 9.305 9.758 1 95.19 98 HIS B CA 1
ATOM 1725 C C . HIS B 1 98 ? -0.797 8.086 9.109 1 95.19 98 HIS B C 1
ATOM 1727 O O . HIS B 1 98 ? -1.393 7.457 8.234 1 95.19 98 HIS B O 1
ATOM 1733 N N . VAL B 1 99 ? 0.363 7.703 9.57 1 97.69 99 VAL B N 1
ATOM 1734 C CA . VAL B 1 99 ? 1.092 6.543 9.062 1 97.69 99 VAL B CA 1
ATOM 1735 C C . VAL B 1 99 ? 1.209 5.488 10.164 1 97.69 99 VAL B C 1
ATOM 1737 O O . VAL B 1 99 ? 1.792 5.742 11.219 1 97.69 99 VAL B O 1
ATOM 1740 N N . ALA B 1 100 ? 0.647 4.371 9.875 1 98.12 100 ALA B N 1
ATOM 1741 C CA . ALA B 1 100 ? 0.665 3.281 10.844 1 98.12 100 ALA B CA 1
ATOM 1742 C C . ALA B 1 100 ? 1.793 2.299 10.547 1 98.12 100 ALA B C 1
ATOM 1744 O O . ALA B 1 100 ? 2.061 1.984 9.383 1 98.12 100 ALA B O 1
ATOM 1745 N N . ARG B 1 101 ? 2.432 1.861 11.625 1 98.62 101 ARG B N 1
ATOM 1746 C CA . ARG B 1 101 ? 3.338 0.724 11.508 1 98.62 101 ARG B CA 1
ATOM 1747 C C . ARG B 1 101 ? 2.605 -0.587 11.781 1 98.62 101 ARG B C 1
ATOM 1749 O O . ARG B 1 101 ? 1.586 -0.606 12.469 1 98.62 101 ARG B O 1
ATOM 1756 N N . PHE B 1 102 ? 3.172 -1.6 11.18 1 98.69 102 PHE B N 1
ATOM 1757 C CA . PHE B 1 102 ? 2.473 -2.871 11.32 1 98.69 102 PHE B CA 1
ATOM 1758 C C . PHE B 1 102 ? 3.465 -4.02 11.461 1 98.69 102 PHE B C 1
ATOM 1760 O O . PHE B 1 102 ? 4.645 -3.873 11.133 1 98.69 102 PHE B O 1
ATOM 1767 N N . ARG B 1 103 ? 2.963 -5.078 11.977 1 98.12 103 ARG B N 1
ATOM 1768 C CA . ARG B 1 103 ? 3.645 -6.367 11.977 1 98.12 103 ARG B CA 1
ATOM 1769 C C . ARG B 1 103 ? 2.871 -7.395 11.156 1 98.12 103 ARG B C 1
ATOM 1771 O O . ARG B 1 103 ? 1.644 -7.469 11.242 1 98.12 103 ARG B O 1
ATOM 1778 N N . GLN B 1 104 ? 3.58 -8.156 10.391 1 97.56 104 GLN B N 1
ATOM 1779 C CA . GLN B 1 104 ? 2.959 -9.219 9.609 1 97.56 104 GLN B CA 1
ATOM 1780 C C . GLN B 1 104 ? 2.494 -10.359 10.508 1 97.56 104 GLN B C 1
ATOM 1782 O O . GLN B 1 104 ? 3.193 -10.742 11.445 1 97.56 104 GLN B O 1
ATOM 1787 N N . THR B 1 105 ? 1.37 -10.938 10.203 1 97.62 105 THR B N 1
ATOM 1788 C CA . THR B 1 105 ? 0.811 -11.961 11.078 1 97.62 105 THR B CA 1
ATOM 1789 C C . THR B 1 105 ? 0.67 -13.289 10.336 1 97.62 105 THR B C 1
ATOM 1791 O O . THR B 1 105 ? 0.881 -14.352 10.922 1 97.62 105 THR B O 1
ATOM 1794 N N . SER B 1 106 ? 0.171 -13.32 9.133 1 96.44 106 SER B N 1
ATOM 1795 C CA . SER B 1 106 ? -0.024 -14.477 8.273 1 96.44 106 SER B CA 1
ATOM 1796 C C . SER B 1 106 ? 0.064 -14.094 6.801 1 96.44 106 SER B C 1
ATOM 1798 O O . SER B 1 106 ? 0.376 -12.945 6.469 1 96.44 106 SER B O 1
ATOM 1800 N N . TYR B 1 107 ? -0.074 -15.133 5.965 1 96.25 107 TYR B N 1
ATOM 1801 C CA . TYR B 1 107 ? -0.03 -14.828 4.539 1 96.25 107 TYR B CA 1
ATOM 1802 C C . TYR B 1 107 ? -0.775 -15.883 3.732 1 96.25 107 TYR B C 1
ATOM 1804 O O . TYR B 1 107 ? -1.026 -16.984 4.227 1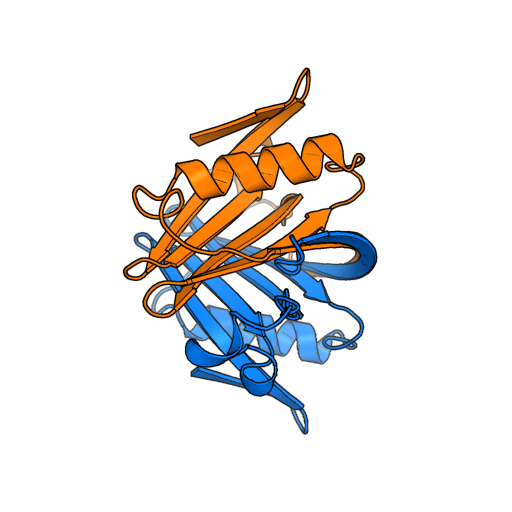 96.25 107 TYR B O 1
ATOM 1812 N N . VAL B 1 108 ? -1.203 -15.453 2.588 1 95.75 108 VAL B N 1
ATOM 1813 C CA . VAL B 1 108 ? -1.698 -16.312 1.52 1 95.75 108 VAL B CA 1
ATOM 1814 C C . VAL B 1 108 ? -0.742 -16.266 0.331 1 95.75 108 VAL B C 1
ATOM 1816 O O . VAL B 1 108 ? -0.344 -15.188 -0.11 1 95.75 108 VAL B O 1
ATOM 1819 N N . GLU B 1 109 ? -0.311 -17.484 -0.11 1 93.56 109 GLU B N 1
ATOM 1820 C CA . GLU B 1 109 ? 0.732 -17.484 -1.131 1 93.56 109 GLU B CA 1
ATOM 1821 C C . GLU B 1 109 ? 0.513 -18.594 -2.158 1 93.56 109 GLU B C 1
ATOM 1823 O O . GLU B 1 109 ? -0.098 -19.609 -1.851 1 93.56 109 GLU B O 1
ATOM 1828 N N . TYR B 1 110 ? 0.807 -18.266 -3.33 1 89.62 110 TYR B N 1
ATOM 1829 C CA . TYR B 1 110 ? 0.935 -19.219 -4.43 1 89.62 110 TYR B CA 1
ATOM 1830 C C . TYR B 1 110 ? 2.275 -19.062 -5.137 1 89.62 110 TYR B C 1
ATOM 1832 O O . TYR B 1 110 ? 2.574 -17.984 -5.684 1 89.62 110 TYR B O 1
ATOM 1840 N N . ASN B 1 111 ? 3.129 -20.125 -5.074 1 81.75 111 ASN B N 1
ATOM 1841 C CA . ASN B 1 111 ? 4.48 -20.031 -5.617 1 81.75 111 ASN B CA 1
ATOM 1842 C C . ASN B 1 111 ? 4.586 -20.734 -6.969 1 81.75 111 ASN B C 1
ATOM 1844 O O . ASN B 1 111 ? 5.691 -20.938 -7.477 1 81.75 111 ASN B O 1
ATOM 1848 N N . GLY B 1 112 ? 3.525 -20.969 -7.68 1 69.06 112 GLY B N 1
ATOM 1849 C CA . GLY B 1 112 ? 3.564 -21.594 -8.984 1 69.06 112 GLY B CA 1
ATOM 1850 C C . GLY B 1 112 ? 3.58 -23.109 -8.914 1 69.06 112 GLY B C 1
ATOM 1851 O O . GLY B 1 112 ? 3.635 -23.797 -9.938 1 69.06 112 GLY B O 1
ATOM 1852 N N . GLU B 1 113 ? 3.781 -23.594 -7.75 1 60.44 113 GLU B N 1
ATOM 1853 C CA . GLU B 1 113 ? 3.938 -25.047 -7.703 1 60.44 113 GLU B CA 1
ATOM 1854 C C . GLU B 1 113 ? 2.637 -25.75 -8.078 1 60.44 113 GLU B C 1
ATOM 1856 O O . GLU B 1 113 ? 1.597 -25.516 -7.461 1 60.44 113 GLU B O 1
ATOM 1861 N N . TYR B 1 114 ? 2.33 -25.75 -9.398 1 48.09 114 TYR B N 1
ATOM 1862 C CA . TYR B 1 114 ? 1.459 -26.875 -9.703 1 48.09 114 TYR B CA 1
ATOM 1863 C C . TYR B 1 114 ? 2.25 -28.188 -9.75 1 48.09 114 TYR B C 1
ATOM 1865 O O . TYR B 1 114 ? 3.426 -28.188 -10.125 1 48.09 114 TYR B O 1
#

Radius of gyration: 16.96 Å; Cα contacts (8 Å, |Δi|>4): 526; chains: 2; bounding box: 44×52×36 Å